Protein AF-A0A2G9UCR5-F1 (afdb_monomer)

Foldseek 3Di:
DDDDDDPPPPPDPPPPDDDPPPPVVVVVVVVVLVVLVCVLVVVVVCCPDPVNVVVLPDPDDDPPSPPVVVVSVVSVVVSVVVVVVVVVVVVVVVPPPPDVVVVVVVCVPPPDDWDKDWAQDQFKIWIWTCDPNDIDTDADPVRHRIFTQKWFDDPVDIDGGPRLVVCCVVRVPRMDGD

Nearest PDB structures (foldseek):
  7fgm-assembly1_A  TM=9.709E-01  e=4.303E-11  Homo sapiens
  5fpm-assembly1_A  TM=9.728E-01  e=6.252E-11  Homo sapiens
  7odd-assembly1_A  TM=9.828E-01  e=8.021E-11  Bos taurus
  7gy4-assembly1_A  TM=9.508E-01  e=6.654E-11  Homo sapiens
  3fe1-assembly2_B  TM=9.200E-01  e=2.173E-10  Homo sapiens

Sequence (178 aa):
MSGPKCPAIASSPMRVDHADHASDRRQFAGDRVLSMLAGCLIFPSGWDHARVREICDSKRYNLGLCQLRWPYLLALILVVDQMTLTMLGFALTFKRPPKLTDFRSITATMTKANAVGIDLGTTYSCVGVFMHGKVEIIANDQGNRTTPSYVAFTDTERLIGDAAKNQVAMNPHNTVFG

InterPro domains:
  IPR013126 Heat shock protein 70 family [PF00012] (115-177)
  IPR013126 Heat shock protein 70 family [PTHR19375] (115-177)
  IPR018181 Heat shock protein 70, conserved site [PS00297] (118-125)
  IPR019372 Lipoma HMGIC fusion partner-like protein [PF10242] (34-94)
  IPR043129 ATPase, nucleotide binding domain [SSF53067] (115-177)

Mean predicted aligned error: 18.97 Å

Secondary structure (DSSP, 8-state):
-PPPPPPP------------TTTHHHHHHHHHHHHHHHHHHHTGGGTT-HHHHHHTT-SS--TTSSTTHHHHHHHHHHHHHHHHHHHHHHHHHHSPPPPHHHHHHHTTTS--PPPEEEEE-SSEEEEEEEETTEEEEPP-TTS-SSEES-EEE-SS-EEETHHHHHHTTT-STTEE--

Radius of gyration: 31.12 Å; Cα contacts (8 Å, |Δi|>4): 130; chains: 1; bounding box: 76×44×72 Å

Structure (mmCIF, N/CA/C/O backbone):
data_AF-A0A2G9UCR5-F1
#
_entry.id   AF-A0A2G9UCR5-F1
#
loop_
_atom_site.group_PDB
_atom_site.id
_atom_site.type_symbol
_atom_site.label_atom_id
_atom_site.label_alt_id
_atom_site.label_comp_id
_atom_site.label_asym_id
_atom_site.label_entity_id
_atom_site.label_seq_id
_atom_site.pdbx_PDB_ins_code
_atom_site.Cartn_x
_atom_site.Cartn_y
_atom_site.Cartn_z
_atom_site.occupancy
_atom_site.B_iso_or_equiv
_atom_site.auth_seq_id
_atom_site.auth_comp_id
_atom_site.auth_asym_id
_atom_site.auth_atom_id
_atom_site.pdbx_PDB_model_num
ATOM 1 N N . MET A 1 1 ? -29.901 -10.988 11.313 1.00 35.69 1 MET A N 1
ATOM 2 C CA . MET A 1 1 ? -29.091 -11.006 10.078 1.00 35.69 1 MET A CA 1
ATOM 3 C C . MET A 1 1 ? -27.630 -11.017 10.490 1.00 35.69 1 MET A C 1
ATOM 5 O O . MET A 1 1 ? -27.155 -10.051 11.064 1.00 35.69 1 MET A O 1
ATOM 9 N N . SER A 1 2 ? -26.973 -12.165 10.351 1.00 37.84 2 SER A N 1
ATOM 10 C CA . SER A 1 2 ? -25.584 -12.394 10.756 1.00 37.84 2 SER A CA 1
ATOM 11 C C . SER A 1 2 ? -24.626 -11.663 9.813 1.00 37.84 2 SER A C 1
ATOM 13 O O . SER A 1 2 ? -24.607 -11.975 8.624 1.00 37.84 2 SER A O 1
ATOM 15 N N . GLY A 1 3 ? -23.858 -10.701 10.330 1.00 36.12 3 GLY A N 1
ATOM 16 C CA . GLY A 1 3 ? -22.821 -10.005 9.564 1.00 36.12 3 GLY A CA 1
ATOM 17 C C . GLY A 1 3 ? -21.730 -10.957 9.047 1.00 36.12 3 GLY A C 1
ATOM 18 O O . GLY A 1 3 ? -21.563 -12.055 9.595 1.00 36.12 3 GLY A O 1
ATOM 19 N N . PRO A 1 4 ? -20.996 -10.573 7.987 1.00 44.19 4 PRO A N 1
ATOM 20 C CA . PRO A 1 4 ? -19.923 -11.390 7.437 1.00 44.19 4 PRO A CA 1
ATOM 21 C C . PRO A 1 4 ? -18.838 -11.601 8.501 1.00 44.19 4 PRO A C 1
ATOM 23 O O . PRO A 1 4 ? -18.304 -10.653 9.073 1.00 44.19 4 PRO A O 1
ATOM 26 N N . LYS A 1 5 ? -18.539 -12.867 8.806 1.00 42.84 5 LYS A N 1
ATOM 27 C CA . LYS A 1 5 ? -17.438 -13.239 9.699 1.00 42.84 5 LYS A CA 1
ATOM 28 C C . LYS A 1 5 ? -16.124 -12.902 8.995 1.00 42.84 5 LYS A C 1
ATOM 30 O O . LYS A 1 5 ? -15.880 -13.439 7.917 1.00 42.84 5 LYS A O 1
ATOM 35 N N . CYS A 1 6 ? -15.271 -12.080 9.613 1.00 44.66 6 CYS A N 1
ATOM 36 C CA . CYS A 1 6 ? -13.864 -12.014 9.218 1.00 44.66 6 CYS A CA 1
ATOM 37 C C . CYS A 1 6 ? -13.307 -13.445 9.204 1.00 44.66 6 CYS A C 1
ATOM 39 O O . CYS A 1 6 ? -13.505 -14.161 10.197 1.00 44.66 6 CYS A O 1
ATOM 41 N N . PRO A 1 7 ? -12.637 -13.891 8.130 1.00 48.28 7 PRO A N 1
ATOM 42 C CA . PRO A 1 7 ? -11.940 -15.163 8.159 1.00 48.28 7 PRO A CA 1
ATOM 43 C C . PRO A 1 7 ? -10.923 -15.115 9.303 1.00 48.28 7 PRO A C 1
ATOM 45 O O . PRO A 1 7 ? -10.094 -14.211 9.391 1.00 48.28 7 PRO A O 1
ATOM 48 N N . ALA A 1 8 ? -11.047 -16.059 10.236 1.00 42.84 8 ALA A N 1
ATOM 49 C CA . ALA A 1 8 ? -10.100 -16.200 11.325 1.00 42.84 8 ALA A CA 1
ATOM 50 C C . ALA A 1 8 ? -8.725 -16.482 10.712 1.00 42.84 8 ALA A C 1
ATOM 52 O O . ALA A 1 8 ? -8.543 -17.497 10.040 1.00 42.84 8 ALA A O 1
ATOM 53 N N . ILE A 1 9 ? -7.768 -15.581 10.933 1.00 42.88 9 ILE A N 1
ATOM 54 C CA . ILE A 1 9 ? -6.360 -15.832 10.637 1.00 42.88 9 ILE A CA 1
ATOM 55 C C . ILE A 1 9 ? -5.964 -17.033 11.499 1.00 42.88 9 ILE A C 1
ATOM 57 O O . ILE A 1 9 ? -5.825 -16.918 12.717 1.00 42.88 9 ILE A O 1
ATOM 61 N N . ALA A 1 10 ? -5.873 -18.209 10.878 1.00 37.53 10 ALA A N 1
ATOM 62 C CA . ALA A 1 10 ? -5.459 -19.431 11.541 1.00 37.53 10 ALA A CA 1
ATOM 63 C C . ALA A 1 10 ? -4.027 -19.240 12.051 1.00 37.53 10 ALA A C 1
ATOM 65 O O . ALA A 1 10 ? -3.076 -19.149 11.276 1.00 37.53 10 ALA A O 1
ATOM 66 N N . SER A 1 11 ? -3.879 -19.165 13.370 1.00 41.47 11 SER A N 1
ATOM 67 C CA . SER A 1 11 ? -2.597 -19.147 14.060 1.00 41.47 11 SER A CA 1
ATOM 68 C C . SER A 1 11 ? -1.928 -20.517 13.928 1.00 41.47 11 SER A C 1
ATOM 70 O O . SER A 1 11 ? -2.010 -21.348 14.831 1.00 41.47 11 SER A O 1
ATOM 72 N N . SER A 1 12 ? -1.284 -20.777 12.791 1.00 35.28 12 SER A N 1
ATOM 73 C CA . SER A 1 12 ? -0.297 -21.853 12.714 1.00 35.28 12 SER A CA 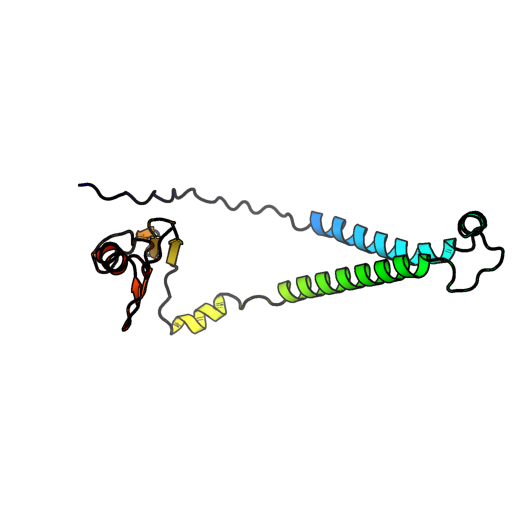1
ATOM 74 C C . SER A 1 12 ? 0.979 -21.376 13.412 1.00 35.28 12 SER A C 1
ATOM 76 O O . SER A 1 12 ? 1.457 -20.282 13.102 1.00 35.28 12 SER A O 1
ATOM 78 N N . PRO A 1 13 ? 1.548 -22.144 14.357 1.00 36.09 13 PRO A N 1
ATOM 79 C CA . PRO A 1 13 ? 2.830 -21.798 14.946 1.00 36.09 13 PRO A CA 1
ATOM 80 C C . PRO A 1 13 ? 3.903 -21.905 13.858 1.00 36.09 13 PRO A C 1
ATOM 82 O O . PRO A 1 13 ? 4.213 -22.993 13.376 1.00 36.09 13 PRO A O 1
ATOM 85 N N . MET A 1 14 ? 4.459 -20.764 13.452 1.00 34.69 14 MET A N 1
ATOM 86 C CA . MET A 1 14 ? 5.639 -20.713 12.597 1.00 34.69 14 MET A CA 1
ATOM 87 C C . MET A 1 14 ? 6.821 -21.259 13.407 1.00 34.69 14 MET A C 1
ATOM 89 O O . MET A 1 14 ? 7.409 -20.561 14.231 1.00 34.69 14 MET A O 1
ATOM 93 N N . ARG A 1 15 ? 7.120 -22.548 13.220 1.00 36.59 15 ARG A N 1
ATOM 94 C CA . ARG A 1 15 ? 8.338 -23.187 13.718 1.00 36.59 15 ARG A CA 1
ATOM 95 C C . ARG A 1 15 ? 9.504 -22.587 12.926 1.00 36.59 15 ARG A C 1
ATOM 97 O O . ARG A 1 15 ? 9.643 -22.840 11.735 1.00 36.59 15 ARG A O 1
ATOM 104 N N . VAL A 1 16 ? 10.272 -21.710 13.568 1.00 44.16 16 VAL A N 1
ATOM 105 C CA . VAL A 1 16 ? 11.489 -21.129 12.991 1.00 44.16 16 VAL A CA 1
ATOM 106 C C . VAL A 1 16 ? 12.607 -22.144 13.192 1.00 44.16 16 VAL A C 1
ATOM 108 O O . VAL A 1 16 ? 13.223 -22.193 14.255 1.00 44.16 16 VAL A O 1
ATOM 111 N N . ASP A 1 17 ? 12.838 -22.982 12.187 1.00 38.53 17 ASP A N 1
ATOM 112 C CA . ASP A 1 17 ? 14.008 -23.852 12.153 1.00 38.53 17 ASP A CA 1
ATOM 113 C C . ASP A 1 17 ? 15.245 -22.989 11.842 1.00 38.53 17 ASP A C 1
ATOM 115 O O . ASP A 1 17 ? 15.399 -22.434 10.751 1.00 38.53 17 ASP A O 1
ATOM 119 N N . HIS A 1 18 ? 16.125 -22.826 12.832 1.00 48.31 18 HIS A N 1
ATOM 120 C CA . HIS A 1 18 ? 17.460 -22.268 12.628 1.00 48.31 18 HIS A CA 1
ATOM 121 C C . HIS A 1 18 ? 18.318 -23.294 11.876 1.00 48.31 18 HIS A C 1
ATOM 123 O O . HIS A 1 18 ? 18.892 -24.193 12.483 1.00 48.31 18 HIS A O 1
ATOM 129 N N . ALA A 1 19 ? 18.401 -23.151 10.552 1.00 40.56 19 ALA A N 1
ATOM 130 C CA . ALA A 1 19 ? 19.345 -23.880 9.712 1.00 40.56 19 ALA A CA 1
ATOM 131 C C . ALA A 1 19 ? 20.360 -22.910 9.079 1.00 40.56 19 ALA A C 1
ATOM 133 O O . ALA A 1 19 ? 20.002 -21.967 8.366 1.00 40.56 19 ALA A O 1
ATOM 134 N N . ASP A 1 20 ? 21.639 -23.154 9.366 1.00 46.03 20 ASP A N 1
ATOM 135 C CA . ASP A 1 20 ? 22.824 -22.397 8.950 1.00 46.03 20 ASP A CA 1
ATOM 136 C C . ASP A 1 20 ? 23.055 -22.391 7.422 1.00 46.03 20 ASP A C 1
ATOM 138 O O . ASP A 1 20 ? 23.932 -23.063 6.883 1.00 46.03 20 ASP A O 1
ATOM 142 N N . HIS A 1 21 ? 22.311 -21.557 6.691 1.00 43.19 21 HIS A N 1
ATOM 143 C CA . HIS A 1 21 ? 22.448 -21.371 5.234 1.00 43.19 21 HIS A CA 1
ATOM 144 C C . HIS A 1 21 ? 23.506 -20.329 4.801 1.00 43.19 21 HIS A C 1
ATOM 146 O O . HIS A 1 21 ? 23.586 -19.955 3.626 1.00 43.19 21 HIS A O 1
ATOM 152 N N . ALA A 1 22 ? 24.317 -19.820 5.734 1.00 46.16 22 ALA A N 1
ATOM 153 C CA . ALA A 1 22 ? 25.260 -18.725 5.484 1.00 46.16 22 ALA A CA 1
ATOM 154 C C . ALA A 1 22 ? 26.652 -19.176 4.996 1.00 46.16 22 ALA A C 1
ATOM 156 O O . ALA A 1 22 ? 27.444 -18.341 4.547 1.00 46.16 22 ALA A O 1
ATOM 157 N N . SER A 1 23 ? 26.986 -20.467 5.098 1.00 43.25 23 SER A N 1
ATOM 158 C CA . SER A 1 23 ? 28.311 -20.964 4.691 1.00 43.25 23 SER A CA 1
ATOM 159 C C . SER A 1 23 ? 28.388 -21.242 3.186 1.00 43.25 23 SER A C 1
ATOM 161 O O . SER A 1 23 ? 29.311 -20.789 2.517 1.00 43.25 23 SER A O 1
ATOM 163 N N . ASP A 1 24 ? 27.350 -21.859 2.622 1.00 42.22 24 ASP A N 1
ATOM 164 C CA . ASP A 1 24 ? 27.328 -22.322 1.225 1.00 42.22 24 ASP A CA 1
ATOM 165 C C . ASP A 1 24 ? 27.269 -21.166 0.197 1.00 42.22 24 ASP A C 1
ATOM 167 O O . ASP A 1 24 ? 27.819 -21.210 -0.903 1.00 42.22 24 ASP A O 1
ATOM 171 N N . ARG A 1 25 ? 26.675 -20.033 0.597 1.00 48.16 25 ARG A N 1
ATOM 172 C CA . ARG A 1 25 ? 26.512 -18.845 -0.259 1.00 48.16 25 ARG A CA 1
ATOM 173 C C . ARG A 1 25 ? 27.792 -18.014 -0.430 1.00 48.16 25 ARG A C 1
ATOM 175 O O . ARG A 1 25 ? 27.859 -17.199 -1.349 1.00 48.16 25 ARG A O 1
ATOM 182 N N . ARG A 1 26 ? 28.792 -18.200 0.445 1.00 45.94 26 ARG A N 1
ATOM 183 C CA . ARG A 1 26 ? 30.093 -17.506 0.374 1.00 45.94 26 ARG A CA 1
ATOM 184 C C . ARG A 1 26 ? 31.002 -18.098 -0.703 1.00 45.94 26 ARG A C 1
ATOM 186 O O . ARG A 1 26 ? 31.668 -17.334 -1.395 1.00 45.94 26 ARG A O 1
ATOM 193 N N . GLN A 1 27 ? 30.960 -19.417 -0.896 1.00 44.34 27 GLN A N 1
ATOM 194 C CA . GLN A 1 27 ? 31.753 -20.116 -1.912 1.00 44.34 27 GLN A CA 1
ATOM 195 C C . GLN A 1 27 ? 31.314 -19.702 -3.333 1.00 44.34 27 GLN A C 1
ATOM 197 O O . GLN A 1 27 ? 32.111 -19.242 -4.142 1.00 44.34 27 GLN A O 1
ATOM 202 N N . PHE A 1 28 ? 30.002 -19.714 -3.593 1.00 46.09 28 PHE A N 1
ATOM 203 C CA . PHE A 1 28 ? 29.426 -19.465 -4.923 1.00 46.09 28 PHE A CA 1
ATOM 204 C C . PHE A 1 28 ? 29.509 -18.005 -5.417 1.00 46.09 28 PHE A C 1
ATOM 206 O O . PHE A 1 28 ? 29.289 -17.724 -6.599 1.00 46.09 28 PHE A O 1
ATOM 213 N N . ALA A 1 29 ? 29.735 -17.037 -4.524 1.00 50.94 29 ALA A N 1
ATOM 214 C CA . ALA A 1 29 ? 29.862 -15.622 -4.886 1.00 50.94 29 ALA A CA 1
ATOM 215 C C . ALA A 1 29 ? 31.300 -15.255 -5.294 1.00 50.94 29 ALA A C 1
ATOM 217 O O . ALA A 1 29 ? 31.479 -14.498 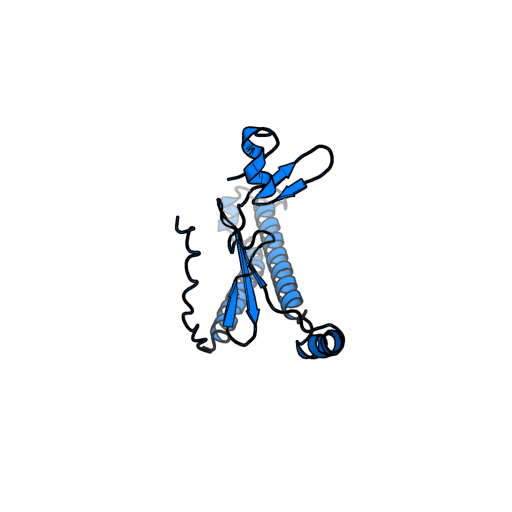-6.249 1.00 50.94 29 ALA A O 1
ATOM 218 N N . GLY A 1 30 ? 32.308 -15.826 -4.622 1.00 53.19 30 GLY A N 1
ATOM 219 C CA . GLY A 1 30 ? 33.723 -15.608 -4.942 1.00 53.19 30 GLY A CA 1
ATOM 220 C C . GLY A 1 30 ? 34.110 -16.156 -6.317 1.00 53.19 30 GLY A C 1
ATOM 221 O O . GLY A 1 30 ? 34.765 -15.461 -7.094 1.00 53.19 30 GLY A O 1
ATOM 222 N N . ASP A 1 31 ? 33.605 -17.342 -6.660 1.00 56.34 31 ASP A N 1
ATOM 223 C CA . ASP A 1 31 ? 33.934 -18.027 -7.917 1.00 56.34 31 ASP A CA 1
ATOM 224 C C . ASP A 1 31 ? 33.441 -17.263 -9.158 1.00 56.34 31 ASP A C 1
ATOM 226 O O . ASP A 1 31 ? 34.113 -17.218 -10.191 1.00 56.34 31 ASP A O 1
ATOM 230 N N . ARG A 1 32 ? 32.298 -16.569 -9.053 1.00 57.28 32 ARG A N 1
ATOM 231 C CA . ARG A 1 32 ? 31.742 -15.770 -10.158 1.00 57.28 32 ARG A CA 1
ATOM 232 C C . ARG A 1 32 ? 32.525 -14.482 -10.408 1.00 57.28 32 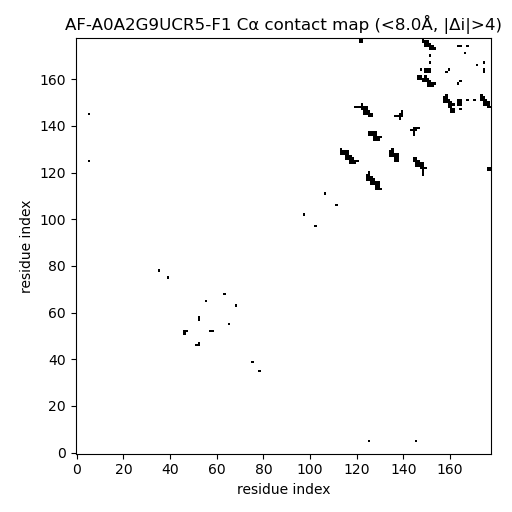ARG A C 1
ATOM 234 O O . ARG A 1 32 ? 32.810 -14.175 -11.564 1.00 57.28 32 ARG A O 1
ATOM 241 N N . VAL A 1 33 ? 32.930 -13.769 -9.355 1.00 60.66 33 VAL A N 1
ATOM 242 C CA . VAL A 1 33 ? 33.720 -12.528 -9.480 1.00 60.66 33 VAL A CA 1
ATOM 243 C C . VAL A 1 33 ? 35.121 -12.822 -10.017 1.00 60.66 33 VAL A C 1
ATOM 245 O O . VAL A 1 33 ? 35.592 -12.121 -10.913 1.00 60.66 33 VAL A O 1
ATOM 248 N N . LEU A 1 34 ? 35.759 -13.897 -9.542 1.00 62.44 34 LEU A N 1
ATOM 249 C CA . LEU A 1 34 ? 37.073 -14.318 -10.030 1.00 62.44 34 LEU A CA 1
ATOM 250 C C . LEU A 1 34 ? 37.024 -14.726 -11.513 1.00 62.44 34 LEU A C 1
ATOM 252 O O . LEU A 1 34 ? 37.909 -14.350 -12.279 1.00 62.44 34 LEU A O 1
ATOM 256 N N . SER A 1 35 ? 35.958 -15.416 -11.941 1.00 59.22 35 SER A N 1
ATOM 257 C CA . SER A 1 35 ? 35.769 -15.805 -13.346 1.00 59.22 35 SER A CA 1
ATOM 258 C C . SER A 1 35 ? 35.508 -14.617 -14.286 1.00 59.22 35 SER A C 1
ATOM 260 O O . SER A 1 35 ? 36.052 -14.590 -15.390 1.00 59.22 35 SER A O 1
ATOM 262 N N . MET A 1 36 ? 34.752 -13.595 -13.852 1.00 58.91 36 MET A N 1
ATOM 263 C CA . MET A 1 36 ? 34.535 -12.377 -14.649 1.00 58.91 36 MET A CA 1
ATOM 264 C C . MET A 1 36 ? 35.805 -11.528 -14.761 1.00 58.91 36 MET A C 1
ATOM 266 O O . MET A 1 36 ? 36.122 -11.058 -15.851 1.00 58.91 36 MET A O 1
ATOM 270 N N . LEU A 1 37 ? 36.567 -11.370 -13.672 1.00 62.56 37 LEU A N 1
ATOM 271 C CA . LEU A 1 37 ? 37.841 -10.642 -13.691 1.00 62.56 37 LEU A CA 1
ATOM 272 C C . LEU A 1 37 ? 38.896 -11.356 -14.550 1.00 62.56 37 LEU A C 1
ATOM 274 O O . LEU A 1 37 ? 39.600 -10.703 -15.320 1.00 62.56 37 LEU A O 1
ATOM 278 N N . ALA A 1 38 ? 38.964 -12.691 -14.486 1.00 63.78 38 ALA A N 1
ATOM 279 C CA . ALA A 1 38 ? 39.801 -13.487 -15.381 1.00 63.78 38 ALA A CA 1
ATOM 280 C C . ALA A 1 38 ? 39.367 -13.326 -16.848 1.00 63.78 38 ALA A C 1
ATOM 282 O O . ALA A 1 38 ? 40.216 -13.157 -17.720 1.00 63.78 38 ALA A O 1
ATOM 283 N N . GLY A 1 39 ? 38.058 -13.279 -17.118 1.00 61.97 39 GLY A N 1
ATOM 284 C CA . GLY A 1 39 ? 37.511 -12.970 -18.439 1.00 61.97 39 GLY A CA 1
ATOM 285 C C . GLY A 1 39 ? 37.997 -11.620 -18.969 1.00 61.97 39 GLY A C 1
ATOM 286 O O . GLY A 1 39 ? 38.516 -11.558 -20.076 1.00 61.97 39 GLY A O 1
ATOM 287 N N . CYS A 1 40 ? 37.931 -10.555 -18.167 1.00 60.09 40 CYS A N 1
ATOM 288 C CA . CYS A 1 40 ? 38.381 -9.217 -18.568 1.00 60.09 40 CYS A CA 1
ATOM 289 C C . CYS A 1 40 ? 39.904 -9.095 -18.766 1.00 60.09 40 CYS A C 1
ATOM 291 O O . CYS A 1 40 ? 40.335 -8.263 -19.562 1.00 60.09 40 CYS A O 1
ATOM 293 N N . LEU A 1 41 ? 40.715 -9.907 -18.074 1.00 59.78 41 LEU A N 1
ATOM 294 C CA . LEU A 1 41 ? 42.184 -9.884 -18.162 1.00 59.78 41 LEU A CA 1
ATOM 295 C C . LEU A 1 41 ? 42.759 -10.833 -19.230 1.00 59.78 41 LEU A C 1
ATOM 297 O O . LEU A 1 41 ? 43.836 -10.566 -19.756 1.00 59.78 41 LEU A O 1
ATOM 301 N N . ILE A 1 42 ? 42.053 -11.915 -19.576 1.00 60.41 42 ILE A N 1
ATOM 302 C CA . ILE A 1 42 ? 42.455 -12.867 -20.631 1.00 60.41 42 ILE A CA 1
ATOM 303 C C . ILE A 1 42 ? 41.958 -12.404 -22.012 1.00 60.41 42 ILE A C 1
ATOM 305 O O . ILE A 1 42 ? 42.579 -12.691 -23.033 1.00 60.41 42 ILE A O 1
ATOM 309 N N . PHE A 1 43 ? 40.857 -11.650 -22.073 1.00 55.97 43 PHE A N 1
ATOM 310 C CA . PHE A 1 43 ? 40.292 -11.185 -23.343 1.00 55.97 43 PHE A CA 1
ATOM 311 C C . PHE A 1 43 ? 41.215 -10.270 -24.178 1.00 55.97 43 PHE A C 1
ATOM 313 O O . PHE A 1 43 ? 41.190 -10.418 -25.396 1.00 55.97 43 PHE A O 1
ATOM 320 N N . PRO A 1 44 ? 42.058 -9.376 -23.616 1.00 58.28 44 PRO A N 1
ATOM 321 C CA . PRO A 1 44 ? 42.934 -8.514 -24.415 1.00 58.28 44 PRO A CA 1
ATOM 322 C C . PRO A 1 44 ? 44.125 -9.251 -25.044 1.00 58.28 44 PRO A C 1
ATOM 324 O O . PRO A 1 44 ? 44.595 -8.858 -26.108 1.00 58.28 44 PRO A O 1
ATOM 327 N N . SER A 1 45 ? 44.619 -10.326 -24.419 1.00 55.78 45 SER A N 1
ATOM 328 C CA . SER A 1 45 ? 45.827 -11.036 -24.869 1.00 55.78 45 SER A CA 1
ATOM 329 C C . SER A 1 45 ? 45.588 -11.976 -26.059 1.00 55.78 45 SER A C 1
ATOM 331 O O . SER A 1 45 ? 46.543 -12.395 -26.708 1.00 55.78 45 SER A O 1
ATOM 333 N N . GLY A 1 46 ? 44.328 -12.274 -26.397 1.00 55.25 46 GLY A N 1
ATOM 334 C CA . GLY A 1 46 ? 43.955 -13.106 -27.550 1.00 55.25 46 GLY A CA 1
ATOM 335 C C . GLY A 1 46 ? 43.775 -12.355 -28.878 1.00 55.25 46 GLY A C 1
ATOM 336 O O . GLY A 1 46 ? 43.618 -12.994 -29.919 1.00 55.25 46 GLY A O 1
ATOM 337 N N . TRP A 1 47 ? 43.792 -11.017 -28.869 1.00 54.41 47 TRP A N 1
ATOM 338 C CA . TRP A 1 47 ? 43.457 -10.192 -30.045 1.00 54.41 47 TRP A CA 1
ATOM 339 C C . TRP A 1 47 ? 44.525 -10.213 -31.145 1.00 54.41 47 TRP A C 1
ATOM 341 O O . TRP A 1 47 ? 44.223 -9.935 -32.305 1.00 54.41 47 TRP A O 1
ATOM 351 N N . ASP A 1 48 ? 45.753 -10.607 -30.811 1.00 54.25 48 ASP A N 1
ATOM 352 C CA . ASP A 1 48 ? 46.847 -10.739 -31.775 1.00 54.25 48 ASP A CA 1
ATOM 353 C C . ASP A 1 48 ? 46.890 -12.093 -32.497 1.00 54.25 48 ASP A C 1
ATOM 355 O O . ASP A 1 48 ? 47.727 -12.306 -33.381 1.00 54.25 48 ASP A O 1
ATOM 359 N N . HIS A 1 49 ? 45.978 -13.016 -32.172 1.00 59.88 49 HIS A N 1
ATOM 360 C CA . HIS A 1 49 ? 45.956 -14.335 -32.789 1.00 59.88 49 HIS A CA 1
ATOM 361 C C . HIS A 1 49 ? 45.495 -14.262 -34.254 1.00 59.88 49 HIS A C 1
ATOM 363 O O . HIS A 1 49 ? 44.466 -13.674 -34.588 1.00 59.88 49 HIS A O 1
ATOM 369 N N . ALA A 1 50 ? 46.220 -14.947 -35.145 1.00 57.78 50 ALA A N 1
ATOM 370 C CA . ALA A 1 50 ? 45.997 -14.904 -36.596 1.00 57.78 50 ALA A CA 1
ATOM 371 C C . ALA A 1 50 ? 44.561 -15.258 -37.048 1.00 57.78 50 ALA A C 1
ATOM 373 O O . ALA A 1 50 ? 44.093 -14.731 -38.049 1.00 57.78 50 ALA A O 1
ATOM 374 N N . ARG A 1 51 ? 43.838 -16.088 -36.281 1.00 58.34 51 ARG A N 1
ATOM 375 C CA . ARG A 1 51 ? 42.459 -16.517 -36.569 1.00 58.34 51 ARG A CA 1
ATOM 376 C C . ARG A 1 51 ? 41.422 -15.420 -36.276 1.00 58.34 51 ARG A C 1
ATOM 378 O O . ARG A 1 51 ? 40.378 -15.380 -36.909 1.00 58.34 51 ARG A O 1
ATOM 385 N N . VAL A 1 52 ? 41.719 -14.508 -35.345 1.00 56.97 52 VAL A N 1
ATOM 386 C CA . VAL A 1 52 ? 40.882 -13.327 -35.054 1.00 56.97 52 VAL A CA 1
ATOM 387 C C . VAL A 1 52 ? 41.110 -12.238 -36.113 1.00 56.97 52 VAL A C 1
ATOM 389 O O . VAL A 1 52 ? 40.172 -11.538 -36.486 1.00 56.97 52 VAL A O 1
ATOM 392 N N . ARG A 1 53 ? 42.331 -12.151 -36.671 1.00 53.97 53 ARG A N 1
ATOM 393 C CA . ARG A 1 53 ? 42.674 -11.239 -37.783 1.00 53.97 53 ARG A CA 1
ATOM 394 C C . ARG A 1 53 ? 41.913 -11.541 -39.078 1.00 53.97 53 ARG A C 1
ATOM 396 O O . ARG A 1 53 ? 41.643 -10.614 -39.832 1.00 53.97 53 ARG A O 1
ATOM 403 N N . GLU A 1 54 ? 41.565 -12.803 -39.318 1.00 55.97 54 GLU A N 1
ATOM 404 C CA . GLU A 1 54 ? 40.818 -13.246 -40.506 1.00 55.97 54 GLU A CA 1
ATOM 405 C C . GLU A 1 54 ? 39.330 -12.851 -40.445 1.00 55.97 54 GLU A C 1
ATOM 407 O O . GLU A 1 54 ? 38.742 -12.498 -41.459 1.00 55.97 54 GLU A O 1
ATOM 412 N N . ILE A 1 55 ? 38.736 -12.809 -39.245 1.00 58.50 55 ILE A N 1
ATOM 413 C CA . ILE A 1 55 ? 37.317 -12.460 -39.042 1.00 58.50 55 ILE A CA 1
ATOM 414 C C . ILE A 1 55 ? 37.061 -10.943 -39.187 1.00 58.50 55 ILE A C 1
ATOM 416 O O . ILE A 1 55 ? 35.979 -10.551 -39.614 1.00 58.50 55 ILE A O 1
ATOM 420 N N . CYS A 1 56 ? 38.036 -10.077 -38.867 1.00 55.88 56 CYS A N 1
ATOM 421 C CA . CYS A 1 56 ? 37.919 -8.611 -39.041 1.00 55.88 56 CYS A CA 1
ATOM 422 C C . CYS A 1 56 ? 38.319 -8.113 -40.463 1.00 55.88 56 CYS A C 1
ATOM 424 O O . CYS A 1 56 ? 38.489 -6.907 -40.627 1.00 55.88 56 CYS A O 1
ATOM 426 N N . ASP A 1 57 ? 38.508 -8.997 -41.456 1.00 48.69 57 ASP A N 1
ATOM 427 C CA . ASP A 1 57 ? 38.852 -8.728 -42.876 1.00 48.69 57 ASP A CA 1
ATOM 428 C C . ASP A 1 57 ? 39.711 -7.471 -43.156 1.00 48.69 57 ASP A C 1
ATOM 430 O O . ASP A 1 57 ? 39.389 -6.607 -43.973 1.00 48.69 57 ASP A O 1
ATOM 434 N N . SER A 1 58 ? 40.835 -7.322 -42.447 1.00 46.34 58 SER A N 1
ATOM 435 C CA . SER A 1 58 ? 41.775 -6.230 -42.711 1.00 46.34 58 SER A CA 1
ATOM 436 C C . SER A 1 58 ? 43.202 -6.614 -42.343 1.00 46.34 58 SER A C 1
ATOM 438 O O . SER A 1 58 ? 43.526 -6.907 -41.193 1.00 46.34 58 SER A O 1
ATOM 440 N N . LYS A 1 59 ? 44.106 -6.510 -43.324 1.00 53.34 59 LYS A N 1
ATOM 441 C CA . LYS A 1 59 ? 45.562 -6.682 -43.163 1.00 53.34 59 LYS A CA 1
ATOM 442 C C . LYS A 1 59 ? 46.228 -5.591 -42.298 1.00 53.34 59 LYS A C 1
ATOM 444 O O . LYS A 1 59 ? 47.448 -5.610 -42.147 1.00 53.34 59 LYS A O 1
ATOM 449 N N . ARG A 1 60 ? 45.478 -4.631 -41.736 1.00 51.03 60 ARG A N 1
ATOM 450 C CA . ARG A 1 60 ? 45.994 -3.593 -40.826 1.00 51.03 60 ARG A CA 1
ATOM 451 C C . ARG A 1 60 ? 45.070 -3.381 -39.631 1.00 51.03 60 ARG A C 1
ATOM 453 O O . ARG A 1 60 ? 43.908 -3.008 -39.782 1.00 51.03 60 ARG A O 1
ATOM 460 N N . TYR A 1 61 ? 45.638 -3.553 -38.442 1.00 48.09 61 TYR A N 1
ATOM 461 C CA . TYR A 1 61 ? 45.001 -3.231 -37.174 1.00 48.09 61 TYR A CA 1
ATOM 462 C C . TYR A 1 61 ? 45.087 -1.717 -36.931 1.00 48.09 61 TYR A C 1
ATOM 464 O O . TYR A 1 61 ? 46.083 -1.215 -36.419 1.00 48.09 61 TYR A O 1
ATOM 472 N N . ASN A 1 62 ? 44.056 -0.974 -37.332 1.00 49.84 62 ASN A N 1
ATOM 473 C CA . ASN A 1 62 ? 43.854 0.399 -36.871 1.00 49.84 62 ASN A CA 1
ATOM 474 C C . ASN A 1 62 ? 42.859 0.353 -35.707 1.00 49.84 62 ASN A C 1
ATOM 476 O O . ASN A 1 62 ? 41.725 -0.101 -35.890 1.00 49.84 62 ASN A O 1
ATOM 480 N N . LEU A 1 63 ? 43.273 0.812 -34.519 1.00 46.38 63 LEU A N 1
ATOM 481 C CA . LEU A 1 63 ? 42.385 0.955 -33.362 1.00 46.38 63 LEU A CA 1
ATOM 482 C C . LEU A 1 63 ? 41.182 1.839 -33.746 1.00 46.38 63 LEU A C 1
ATOM 484 O O . LEU A 1 63 ? 41.299 3.060 -33.783 1.00 46.38 63 LEU A O 1
ATOM 488 N N . GLY A 1 64 ? 40.027 1.227 -34.036 1.00 48.41 64 GLY A N 1
ATOM 489 C CA . GLY A 1 64 ? 38.782 1.944 -34.342 1.00 48.41 64 GLY A CA 1
ATOM 490 C C . GLY A 1 64 ? 37.906 1.379 -35.466 1.00 48.41 64 GLY A C 1
ATOM 491 O O . GLY A 1 64 ? 36.752 1.782 -35.542 1.00 48.41 64 GLY A O 1
ATOM 492 N N . LEU A 1 65 ? 38.393 0.455 -36.307 1.00 49.34 65 LEU A N 1
ATOM 493 C CA . LEU A 1 65 ? 37.603 -0.080 -37.437 1.00 49.34 65 LEU A CA 1
ATOM 494 C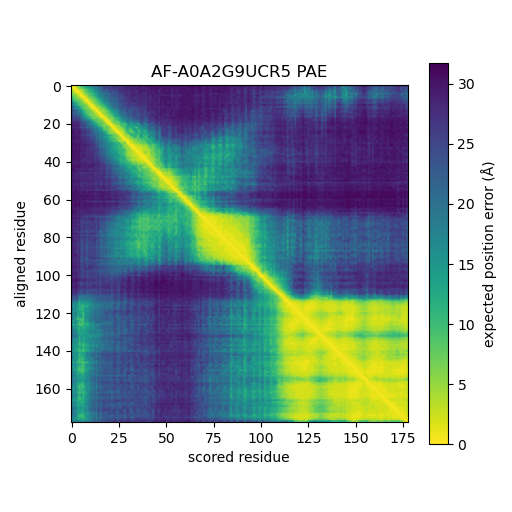 C . LEU A 1 65 ? 36.850 -1.391 -37.138 1.00 49.34 65 LEU A C 1
ATOM 496 O O . LEU A 1 65 ? 35.806 -1.626 -37.738 1.00 49.34 65 LEU A O 1
ATOM 500 N N . CYS A 1 66 ? 37.314 -2.225 -36.195 1.00 55.94 66 CYS A N 1
ATOM 501 C CA . CYS A 1 66 ? 36.564 -3.416 -35.772 1.00 55.94 66 CYS A CA 1
ATOM 502 C C . CYS A 1 66 ? 35.624 -3.037 -34.605 1.00 55.94 66 CYS A C 1
ATOM 504 O O . CYS A 1 66 ? 36.074 -2.563 -33.560 1.00 55.94 66 CYS A O 1
ATOM 506 N N . GLN A 1 67 ? 34.310 -3.224 -34.784 1.00 56.41 67 GLN A N 1
ATOM 507 C CA . GLN A 1 67 ? 33.220 -2.809 -33.871 1.00 56.41 67 GLN A CA 1
ATOM 508 C C . GLN A 1 67 ? 33.265 -3.446 -32.458 1.00 56.41 67 GLN A C 1
ATOM 510 O O . GLN A 1 67 ? 32.402 -3.190 -31.625 1.00 56.41 67 GLN A O 1
ATOM 515 N N . LEU A 1 68 ? 34.290 -4.246 -32.151 1.00 60.81 68 LEU A N 1
ATOM 516 C CA . LEU A 1 68 ? 34.513 -4.948 -30.879 1.00 60.81 68 LEU A CA 1
ATOM 517 C C . LEU A 1 68 ? 34.822 -4.019 -29.691 1.00 60.81 68 LEU A C 1
ATOM 519 O O . LEU A 1 68 ? 34.754 -4.443 -28.537 1.00 60.81 68 LEU A O 1
ATOM 523 N N . ARG A 1 69 ? 35.113 -2.738 -29.949 1.00 65.69 69 ARG A N 1
ATOM 524 C CA . ARG A 1 69 ? 35.346 -1.733 -28.902 1.00 65.69 69 ARG A CA 1
ATOM 525 C C . ARG A 1 69 ? 34.094 -1.470 -28.059 1.00 65.69 69 ARG A C 1
ATOM 527 O O . ARG A 1 69 ? 34.211 -1.305 -26.849 1.00 65.69 69 ARG A O 1
ATOM 534 N N . TRP A 1 70 ? 32.910 -1.461 -28.671 1.00 69.19 70 TRP A N 1
ATOM 535 C CA . TRP A 1 70 ? 31.657 -1.192 -27.959 1.00 69.19 70 TRP A CA 1
ATOM 536 C C . TRP A 1 70 ? 31.236 -2.341 -27.032 1.00 69.19 70 TRP A C 1
ATOM 538 O O . TRP A 1 70 ? 30.989 -2.061 -25.861 1.00 69.19 70 TRP A O 1
ATOM 548 N N . PRO A 1 71 ? 31.242 -3.620 -27.463 1.00 73.94 71 PRO A N 1
ATOM 549 C CA . PRO A 1 71 ? 31.015 -4.753 -26.566 1.00 73.94 71 PRO A CA 1
ATOM 550 C C . PRO A 1 71 ? 31.986 -4.803 -25.381 1.00 73.94 71 PRO A C 1
ATOM 552 O O . PRO A 1 71 ? 31.567 -5.091 -24.265 1.00 73.94 71 PRO A O 1
ATOM 555 N N . TYR A 1 72 ? 33.265 -4.476 -25.595 1.00 70.94 72 TYR A N 1
ATOM 556 C CA . TYR A 1 72 ? 34.259 -4.432 -24.519 1.00 70.94 72 TYR A CA 1
ATOM 557 C C . TYR A 1 72 ? 33.978 -3.313 -23.504 1.00 70.94 72 TYR A C 1
ATOM 559 O O . TYR A 1 72 ? 34.032 -3.539 -22.297 1.00 70.94 72 TYR A O 1
ATOM 567 N N . LEU A 1 73 ? 33.623 -2.113 -23.977 1.00 76.06 73 LEU A N 1
ATOM 568 C CA . LEU A 1 73 ? 33.232 -1.005 -23.101 1.00 76.06 73 LEU A CA 1
ATOM 569 C C . LEU A 1 73 ? 31.944 -1.313 -22.325 1.00 76.06 73 LEU A C 1
ATOM 571 O O . LEU A 1 73 ? 31.876 -1.031 -21.132 1.00 76.06 73 LEU A O 1
ATOM 575 N N . LEU A 1 74 ? 30.951 -1.937 -22.966 1.00 77.50 74 LEU A N 1
ATOM 576 C CA . LEU A 1 74 ? 29.730 -2.386 -22.293 1.00 77.50 74 LEU A CA 1
ATOM 577 C C . LEU A 1 74 ? 30.030 -3.453 -21.232 1.00 77.50 74 LEU A C 1
ATOM 579 O O . LEU A 1 74 ? 29.495 -3.375 -20.130 1.00 77.50 74 LEU A O 1
ATOM 583 N N . ALA A 1 75 ? 30.928 -4.400 -21.517 1.00 79.12 75 ALA A N 1
ATOM 584 C CA . ALA A 1 75 ? 31.364 -5.393 -20.537 1.00 79.12 75 ALA A CA 1
ATOM 585 C C . ALA A 1 75 ? 32.040 -4.740 -19.317 1.00 79.12 75 ALA A C 1
ATOM 587 O O . ALA A 1 75 ? 31.750 -5.120 -18.185 1.00 79.12 75 ALA A O 1
ATOM 588 N N . LEU A 1 76 ? 32.880 -3.718 -19.525 1.00 79.75 76 LEU A N 1
ATOM 589 C CA . LEU A 1 76 ? 33.501 -2.956 -18.436 1.00 79.75 76 LEU A CA 1
ATOM 590 C C . LEU A 1 76 ? 32.450 -2.239 -17.570 1.00 79.75 76 LEU A C 1
ATOM 592 O O . LEU A 1 76 ? 32.526 -2.290 -16.345 1.00 79.75 76 LEU A O 1
ATOM 596 N N . ILE A 1 77 ? 31.457 -1.602 -18.200 1.00 85.50 77 ILE A N 1
ATOM 597 C CA . ILE A 1 77 ? 30.369 -0.905 -17.498 1.00 85.50 77 ILE A CA 1
ATOM 598 C C . ILE A 1 77 ? 29.574 -1.884 -16.627 1.00 85.50 77 ILE A C 1
ATOM 600 O O . ILE A 1 77 ? 29.329 -1.589 -15.461 1.00 85.50 77 ILE A O 1
ATOM 604 N N . LEU A 1 78 ? 29.231 -3.063 -17.154 1.00 82.94 78 LEU A N 1
ATOM 605 C CA . LEU A 1 78 ? 28.486 -4.086 -16.412 1.00 82.94 78 LEU A CA 1
ATOM 606 C C . LEU A 1 78 ? 29.274 -4.643 -15.217 1.00 82.94 78 LEU A C 1
ATOM 608 O O . LEU A 1 78 ? 28.693 -4.918 -14.170 1.00 82.94 78 LEU A O 1
ATOM 612 N N . VAL A 1 79 ? 30.598 -4.781 -15.337 1.00 86.50 79 VAL A N 1
ATOM 613 C CA . VAL A 1 79 ? 31.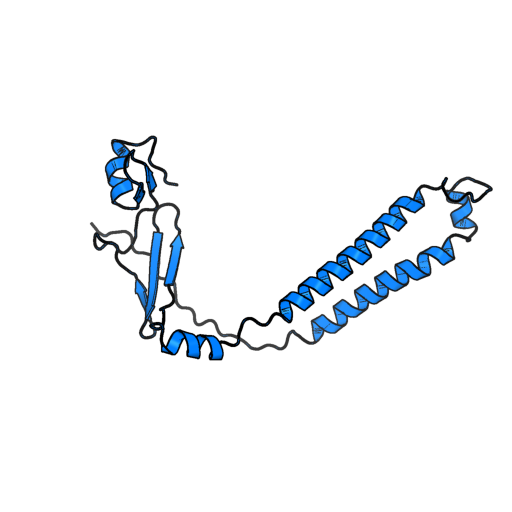454 -5.188 -14.209 1.00 86.50 79 VAL A CA 1
ATOM 614 C C . VAL A 1 79 ? 31.465 -4.118 -13.116 1.00 86.50 79 VAL A C 1
ATOM 616 O O . VAL A 1 79 ? 31.323 -4.447 -11.938 1.00 86.50 79 VAL A O 1
ATOM 619 N N . VAL A 1 80 ? 31.601 -2.843 -13.492 1.00 86.00 80 VAL A N 1
ATOM 620 C CA . VAL A 1 80 ? 31.586 -1.729 -12.532 1.00 86.00 80 VAL A CA 1
ATOM 621 C C . VAL A 1 80 ? 30.228 -1.622 -11.839 1.00 86.00 80 VAL A C 1
ATOM 623 O O . VAL A 1 80 ? 30.192 -1.485 -10.619 1.00 86.00 80 VAL A O 1
ATOM 626 N N . ASP A 1 81 ? 29.126 -1.748 -12.578 1.00 89.31 81 ASP A N 1
ATOM 627 C CA . ASP A 1 81 ? 27.765 -1.743 -12.029 1.00 89.31 81 ASP A CA 1
ATOM 628 C C . ASP A 1 81 ? 27.545 -2.883 -11.019 1.00 89.31 81 ASP A C 1
ATOM 630 O O . ASP A 1 81 ? 27.069 -2.678 -9.902 1.00 89.31 81 ASP A O 1
ATOM 634 N N . GLN A 1 82 ? 28.015 -4.092 -11.334 1.00 91.94 82 GLN A N 1
ATOM 635 C CA . GLN A 1 82 ? 27.931 -5.213 -10.400 1.00 91.94 82 GLN A CA 1
ATOM 636 C C . GLN A 1 82 ? 28.747 -4.962 -9.115 1.00 91.94 82 GLN A C 1
ATOM 638 O O . GLN A 1 82 ? 28.327 -5.336 -8.013 1.00 91.94 82 GLN A O 1
ATOM 643 N N . MET A 1 83 ? 29.908 -4.307 -9.217 1.00 88.94 83 MET A N 1
ATOM 644 C CA . MET A 1 83 ? 30.716 -3.924 -8.052 1.00 88.94 83 MET A CA 1
ATOM 645 C C . MET A 1 83 ? 30.053 -2.826 -7.206 1.00 88.94 83 MET A C 1
ATOM 647 O O . MET A 1 83 ? 30.093 -2.896 -5.976 1.00 88.94 83 MET A O 1
ATOM 651 N N . THR A 1 84 ? 29.417 -1.827 -7.823 1.00 91.62 84 THR A N 1
ATOM 652 C CA . THR A 1 84 ? 28.721 -0.759 -7.085 1.00 91.62 84 THR A CA 1
ATOM 653 C C . THR A 1 84 ? 27.482 -1.294 -6.371 1.00 91.62 84 THR A C 1
ATOM 655 O O . THR A 1 84 ? 27.289 -0.997 -5.190 1.00 91.62 84 THR A O 1
ATOM 658 N N . LEU A 1 85 ? 26.684 -2.141 -7.027 1.00 89.44 85 LEU A N 1
ATOM 659 C CA . LEU A 1 85 ? 25.488 -2.751 -6.438 1.00 89.44 85 LEU A CA 1
ATOM 660 C C . LEU A 1 85 ? 25.825 -3.666 -5.258 1.00 89.44 85 LEU A C 1
ATOM 662 O O . LEU A 1 85 ? 25.145 -3.640 -4.230 1.00 89.44 85 LEU A O 1
ATOM 666 N N . THR A 1 86 ? 26.903 -4.443 -5.362 1.00 90.81 86 THR A N 1
ATOM 667 C CA . THR A 1 86 ? 27.361 -5.301 -4.258 1.00 90.81 86 THR A CA 1
ATOM 668 C C . THR A 1 86 ? 27.906 -4.493 -3.082 1.00 90.81 86 THR A C 1
ATOM 670 O O . THR A 1 86 ? 27.557 -4.788 -1.937 1.00 90.81 86 THR A O 1
ATOM 673 N N . MET A 1 87 ? 28.685 -3.436 -3.333 1.00 90.88 87 MET A N 1
ATOM 674 C CA . MET A 1 87 ? 29.134 -2.501 -2.293 1.00 90.88 87 MET A CA 1
ATOM 675 C C . MET A 1 87 ? 27.962 -1.805 -1.598 1.00 90.88 87 MET A C 1
ATOM 677 O O . MET A 1 87 ? 27.957 -1.698 -0.372 1.00 90.88 87 MET A O 1
ATOM 681 N N . LEU A 1 88 ? 26.947 -1.373 -2.352 1.00 87.81 88 LEU A N 1
ATOM 682 C CA . LEU A 1 88 ? 25.745 -0.760 -1.794 1.00 87.81 88 LEU A CA 1
ATOM 683 C C . LEU A 1 88 ? 24.956 -1.760 -0.942 1.00 87.81 88 LEU A C 1
ATOM 685 O O . LEU A 1 88 ? 24.594 -1.441 0.189 1.00 87.81 88 LEU A O 1
ATOM 689 N N . GLY A 1 89 ? 24.743 -2.980 -1.440 1.00 88.00 89 GLY A N 1
ATOM 690 C CA . GLY A 1 89 ? 24.094 -4.052 -0.683 1.00 88.00 89 GLY A CA 1
ATOM 691 C C . GLY A 1 89 ? 24.827 -4.357 0.625 1.00 88.00 89 GLY A C 1
ATOM 692 O O . GLY A 1 89 ? 24.204 -4.430 1.684 1.00 88.00 89 GLY A O 1
ATOM 693 N N . PHE A 1 90 ? 26.160 -4.432 0.574 1.00 87.56 90 PHE A N 1
ATOM 694 C CA . PHE A 1 90 ? 27.000 -4.596 1.757 1.00 87.56 90 PHE A CA 1
ATOM 695 C C . PHE A 1 90 ? 26.834 -3.409 2.718 1.00 87.56 90 PHE A C 1
ATOM 697 O O . PHE A 1 90 ? 26.478 -3.602 3.879 1.00 87.56 90 PHE A O 1
ATOM 704 N N . ALA A 1 91 ? 26.984 -2.170 2.247 1.00 85.25 91 ALA A N 1
ATOM 705 C CA . ALA A 1 91 ? 26.816 -0.969 3.066 1.00 85.25 91 ALA A CA 1
ATOM 706 C C . ALA A 1 91 ? 25.438 -0.905 3.752 1.00 85.25 91 ALA A C 1
ATOM 708 O O . ALA A 1 91 ? 25.351 -0.540 4.926 1.00 85.25 91 ALA A O 1
ATOM 709 N N . LEU A 1 92 ? 24.371 -1.319 3.063 1.00 83.31 92 LEU A N 1
ATOM 710 C CA . LEU A 1 92 ? 23.027 -1.422 3.633 1.00 83.31 92 LEU A CA 1
ATOM 711 C C . LEU A 1 92 ? 22.936 -2.503 4.719 1.00 83.31 92 LEU A C 1
ATOM 713 O O . LEU A 1 92 ? 22.287 -2.273 5.734 1.00 83.31 92 LEU A O 1
ATOM 717 N N . THR A 1 93 ? 23.639 -3.631 4.583 1.00 79.19 93 THR A N 1
ATOM 718 C CA . THR A 1 93 ? 23.733 -4.626 5.669 1.00 79.19 93 THR A CA 1
ATOM 719 C C . THR A 1 93 ? 24.546 -4.155 6.885 1.00 79.19 93 THR A C 1
ATOM 721 O O . THR A 1 93 ? 24.243 -4.568 8.006 1.00 79.19 93 THR A O 1
ATOM 724 N N . PHE A 1 94 ? 25.543 -3.272 6.717 1.00 76.50 94 PHE A N 1
ATOM 725 C CA . PHE A 1 94 ? 26.299 -2.690 7.846 1.00 76.50 94 PHE A CA 1
ATOM 726 C C . PHE A 1 94 ? 25.629 -1.483 8.487 1.00 76.50 94 PHE A C 1
ATOM 728 O O . PHE A 1 94 ? 25.907 -1.200 9.656 1.00 76.50 94 PHE A O 1
ATOM 735 N N . LYS A 1 95 ? 24.701 -0.820 7.787 1.00 77.62 95 LYS A N 1
ATOM 736 C CA . LYS A 1 95 ? 23.690 0.030 8.420 1.00 77.62 95 LYS A CA 1
ATOM 737 C C . LYS A 1 95 ? 22.743 -0.856 9.228 1.00 77.62 95 LYS A C 1
ATOM 739 O O . LYS A 1 95 ? 21.592 -1.078 8.869 1.00 77.62 95 LYS A O 1
ATOM 744 N N . ARG A 1 96 ? 23.256 -1.383 10.343 1.00 61.41 96 ARG A N 1
ATOM 745 C CA . ARG A 1 96 ? 22.455 -2.068 11.349 1.00 61.41 96 ARG A CA 1
ATOM 746 C C . ARG A 1 96 ? 21.333 -1.105 11.737 1.00 61.41 96 ARG A C 1
ATOM 748 O O . ARG A 1 96 ? 21.655 0.009 12.163 1.00 61.41 96 ARG A O 1
ATOM 755 N N . PRO A 1 97 ? 20.050 -1.489 11.618 1.00 64.81 97 PRO A N 1
ATOM 756 C CA . PRO A 1 97 ? 19.016 -0.742 12.309 1.00 64.81 97 PRO A CA 1
ATOM 757 C C . PRO A 1 97 ? 19.414 -0.668 13.792 1.00 64.81 97 PRO A C 1
ATOM 759 O O . PRO A 1 97 ? 20.050 -1.607 14.298 1.00 64.81 97 PRO A O 1
ATOM 762 N N . PRO A 1 98 ? 19.125 0.447 14.481 1.00 60.94 98 PRO A N 1
ATOM 763 C CA . PRO A 1 98 ? 19.467 0.602 15.888 1.00 60.94 98 PRO A CA 1
ATOM 764 C C . PRO A 1 98 ? 19.029 -0.646 16.658 1.00 60.94 98 PRO A C 1
ATOM 766 O O . PRO A 1 98 ? 17.935 -1.175 16.443 1.00 60.94 98 PRO A O 1
ATOM 769 N N . LYS A 1 99 ? 19.919 -1.171 17.511 1.00 51.69 99 LYS A N 1
ATOM 770 C CA . LYS A 1 99 ? 19.607 -2.354 18.320 1.00 51.69 99 LYS A CA 1
ATOM 771 C C . LYS A 1 99 ? 18.322 -2.066 19.098 1.00 51.69 99 LYS A C 1
ATOM 773 O O . LYS A 1 99 ? 18.202 -1.002 19.697 1.00 51.69 99 LYS A O 1
ATOM 778 N N . LEU A 1 100 ? 17.396 -3.026 19.130 1.00 57.06 100 LEU A N 1
ATOM 779 C CA . LEU A 1 100 ? 16.091 -2.913 19.804 1.00 57.06 100 LEU A CA 1
ATOM 780 C C . LEU A 1 100 ? 16.176 -2.399 21.259 1.00 57.06 100 LEU A C 1
ATOM 782 O O . LEU A 1 100 ? 15.215 -1.847 21.786 1.00 57.06 100 LEU A O 1
ATOM 786 N N . THR A 1 101 ? 17.327 -2.570 21.912 1.00 55.84 101 THR A N 1
ATOM 787 C CA . THR A 1 101 ? 17.628 -2.043 23.249 1.00 55.84 101 THR A CA 1
ATOM 788 C C . THR A 1 101 ? 17.614 -0.515 23.333 1.00 55.84 101 THR A C 1
ATOM 790 O O . THR A 1 101 ? 17.219 0.004 24.369 1.00 55.84 101 THR A O 1
ATOM 793 N N . ASP A 1 102 ? 17.967 0.197 22.260 1.00 54.91 102 ASP A N 1
ATOM 794 C CA . ASP A 1 102 ? 17.928 1.669 22.201 1.00 54.91 102 ASP A CA 1
ATOM 795 C C . ASP A 1 102 ? 16.525 2.196 21.856 1.00 54.91 102 ASP A C 1
ATOM 797 O O . ASP A 1 102 ? 16.125 3.286 22.249 1.00 54.91 102 ASP A O 1
ATOM 801 N N . PHE A 1 103 ? 15.698 1.373 21.204 1.00 57.41 103 PHE A N 1
ATOM 802 C CA . PHE A 1 103 ? 14.274 1.676 21.079 1.00 57.41 103 PHE A CA 1
ATOM 803 C C . PHE A 1 103 ? 13.558 1.524 22.425 1.00 57.41 103 PHE A C 1
ATOM 805 O O . PHE A 1 103 ? 12.610 2.254 22.683 1.00 57.41 103 PHE A O 1
ATOM 812 N N . ARG A 1 104 ? 14.018 0.626 23.315 1.00 56.25 104 ARG A N 1
ATOM 813 C CA . ARG A 1 104 ? 13.471 0.454 24.676 1.00 56.25 104 ARG A CA 1
ATOM 814 C C . ARG A 1 104 ? 13.760 1.643 25.595 1.00 56.25 104 ARG A C 1
ATOM 816 O O . ARG A 1 104 ? 12.947 1.907 26.470 1.00 56.25 104 ARG A O 1
ATOM 823 N N . SER A 1 105 ? 14.875 2.352 25.418 1.00 52.75 105 SER A N 1
ATOM 824 C CA . SER A 1 105 ? 15.182 3.557 26.207 1.00 52.75 105 SER A CA 1
ATOM 825 C C . SER A 1 105 ? 14.339 4.758 25.753 1.00 52.75 105 SER A C 1
ATOM 827 O O . SER A 1 105 ? 13.852 5.504 26.596 1.00 52.75 105 SER A O 1
ATOM 829 N N . ILE A 1 106 ? 14.050 4.876 24.450 1.00 58.16 106 ILE A N 1
ATOM 830 C CA . ILE A 1 106 ? 13.138 5.892 23.886 1.00 58.16 106 ILE A CA 1
ATOM 831 C C . ILE A 1 106 ? 11.652 5.532 24.135 1.00 58.16 106 ILE A C 1
ATOM 833 O O . ILE A 1 106 ? 10.827 6.405 24.387 1.00 58.16 106 ILE A O 1
ATOM 837 N N . THR A 1 107 ? 11.298 4.241 24.162 1.00 54.12 107 THR A N 1
ATOM 838 C CA . THR A 1 107 ? 9.956 3.742 24.554 1.00 54.12 107 THR A CA 1
ATOM 839 C C . THR A 1 107 ? 9.791 3.484 26.053 1.00 54.12 107 THR A C 1
ATOM 841 O O . THR A 1 107 ? 8.753 2.991 26.481 1.00 54.12 107 THR A O 1
ATOM 844 N N . ALA A 1 108 ? 10.774 3.821 26.890 1.00 55.69 108 ALA A N 1
ATOM 845 C CA . ALA A 1 108 ? 10.556 3.836 28.337 1.00 55.69 108 ALA A CA 1
ATOM 846 C C . ALA A 1 108 ? 9.720 5.059 28.753 1.00 55.69 108 ALA A C 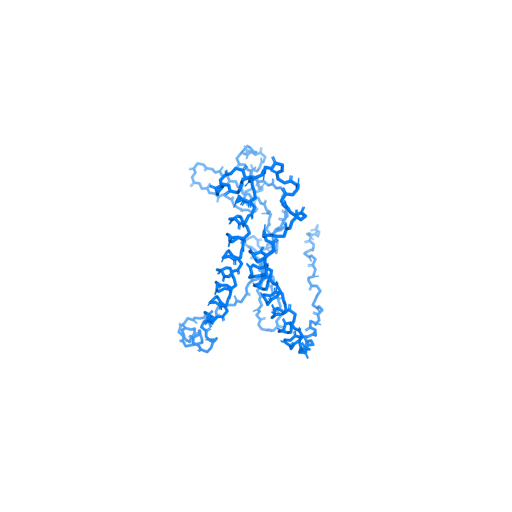1
ATOM 848 O O . ALA A 1 108 ? 9.021 5.007 29.761 1.00 55.69 108 ALA A O 1
ATOM 849 N N . THR A 1 109 ? 9.762 6.136 27.959 1.00 57.69 109 THR A N 1
ATOM 850 C CA . THR A 1 109 ? 8.964 7.355 28.156 1.00 57.69 109 THR A CA 1
ATOM 851 C C . THR A 1 109 ? 7.838 7.521 27.130 1.00 57.69 109 THR A C 1
ATOM 853 O O . THR A 1 109 ? 6.861 8.202 27.430 1.00 57.69 109 THR A O 1
ATOM 856 N N . MET A 1 110 ? 7.898 6.864 25.963 1.00 58.91 110 MET A N 1
ATOM 857 C CA . MET A 1 110 ? 6.719 6.671 25.106 1.00 58.91 110 MET A CA 1
ATOM 858 C C . MET A 1 110 ? 5.960 5.410 25.513 1.00 58.91 110 MET A C 1
ATOM 860 O O . MET A 1 110 ? 6.536 4.329 25.534 1.00 58.91 110 MET A O 1
ATOM 864 N N . THR A 1 111 ? 4.656 5.520 25.777 1.00 61.44 111 THR A N 1
ATOM 865 C CA . THR A 1 111 ? 3.765 4.363 25.954 1.00 61.44 111 THR A CA 1
ATOM 866 C C . THR A 1 111 ? 4.063 3.301 24.899 1.00 61.44 111 THR A C 1
ATOM 868 O O . THR A 1 111 ? 4.015 3.598 23.705 1.00 61.44 111 THR A O 1
ATOM 871 N N . LYS A 1 112 ? 4.388 2.078 25.337 1.00 64.62 112 LYS A N 1
ATOM 872 C CA . LYS A 1 112 ? 4.651 0.926 24.468 1.00 64.62 112 LYS A CA 1
ATOM 873 C C . LYS A 1 112 ? 3.539 0.818 23.419 1.00 64.62 112 LYS A C 1
ATOM 875 O O . LYS A 1 112 ? 2.425 0.414 23.743 1.00 64.62 112 LYS A O 1
ATOM 880 N N . ALA A 1 113 ? 3.833 1.217 22.184 1.00 71.75 113 ALA A N 1
ATOM 881 C CA . ALA A 1 113 ? 2.875 1.138 21.093 1.00 71.75 113 ALA A CA 1
ATOM 882 C C . ALA A 1 113 ? 2.617 -0.340 20.777 1.00 71.75 113 ALA A C 1
ATOM 884 O O . ALA A 1 113 ? 3.558 -1.113 20.571 1.00 71.75 113 ALA A O 1
ATOM 885 N N . ASN A 1 114 ? 1.349 -0.748 20.786 1.00 84.56 114 ASN A N 1
ATOM 886 C CA . ASN A 1 114 ? 0.975 -2.109 20.422 1.00 84.56 114 ASN A CA 1
ATOM 887 C C . ASN A 1 114 ? 1.068 -2.273 18.903 1.00 84.56 114 ASN A C 1
ATOM 889 O O . ASN A 1 114 ? 0.714 -1.366 18.152 1.00 84.56 114 ASN A O 1
ATOM 893 N N . ALA A 1 115 ? 1.541 -3.433 18.449 1.00 86.62 115 ALA A N 1
ATOM 894 C CA . ALA A 1 115 ? 1.569 -3.743 17.027 1.00 86.62 115 ALA A CA 1
ATOM 895 C C . ALA A 1 115 ? 0.138 -3.915 16.494 1.00 86.62 115 ALA A C 1
ATOM 897 O O . ALA A 1 115 ? -0.687 -4.587 17.124 1.00 86.62 115 ALA A O 1
ATOM 898 N N . VAL A 1 116 ? -0.128 -3.329 15.327 1.00 93.06 116 VAL A N 1
ATOM 899 C CA . VAL A 1 116 ? -1.421 -3.370 14.636 1.00 93.06 116 VAL A CA 1
ATOM 900 C C . VAL A 1 116 ? -1.248 -4.081 13.294 1.00 93.06 116 VAL A C 1
ATOM 902 O O . VAL A 1 116 ? -0.315 -3.785 12.551 1.00 93.06 116 VAL A O 1
ATOM 905 N N . GLY A 1 117 ? -2.138 -5.022 12.992 1.00 94.12 117 GLY A N 1
ATOM 906 C CA . GLY A 1 117 ? -2.292 -5.643 11.681 1.00 94.12 117 GLY A CA 1
ATOM 907 C C . GLY A 1 117 ? -3.492 -5.042 10.956 1.00 94.12 117 GLY A C 1
ATOM 908 O O . GLY A 1 117 ? -4.560 -4.894 11.549 1.00 94.12 117 GLY A O 1
ATOM 909 N N . ILE A 1 118 ? -3.312 -4.694 9.685 1.00 95.81 118 ILE A N 1
ATOM 910 C CA . ILE A 1 118 ? -4.355 -4.108 8.841 1.00 95.81 118 ILE A CA 1
ATOM 911 C C . ILE A 1 118 ? -4.553 -5.032 7.644 1.00 95.81 118 ILE A C 1
ATOM 913 O O . ILE A 1 118 ? -3.599 -5.320 6.924 1.00 95.81 118 ILE A O 1
ATOM 917 N N . ASP A 1 119 ? -5.787 -5.485 7.452 1.00 94.62 119 ASP A N 1
ATOM 918 C CA . ASP A 1 119 ? -6.218 -6.217 6.266 1.00 94.62 119 ASP A CA 1
ATOM 919 C C . ASP A 1 119 ? -6.987 -5.259 5.352 1.00 94.62 119 ASP A C 1
ATOM 921 O O . ASP A 1 119 ? -8.008 -4.696 5.758 1.00 94.62 119 ASP A O 1
ATOM 925 N N . LEU A 1 120 ? -6.460 -5.039 4.146 1.00 93.38 120 LEU A N 1
ATOM 926 C CA . LEU A 1 120 ? -7.002 -4.119 3.145 1.00 93.38 120 LEU A CA 1
ATOM 927 C C . LEU A 1 120 ? -7.687 -4.915 2.034 1.00 93.38 120 LEU A C 1
ATOM 929 O O . LEU A 1 120 ? -7.160 -5.058 0.929 1.00 93.38 120 LEU A O 1
ATOM 933 N N . GLY A 1 121 ? -8.861 -5.459 2.347 1.00 92.62 121 GLY A N 1
ATOM 934 C CA . GLY A 1 121 ? -9.696 -6.141 1.368 1.00 92.62 121 GLY A CA 1
ATOM 935 C C . GLY A 1 121 ? -10.388 -5.166 0.412 1.00 92.62 121 GLY A C 1
ATOM 936 O O . GLY A 1 121 ? -10.610 -3.996 0.730 1.00 92.62 121 GLY A O 1
ATOM 937 N N . THR A 1 122 ? -10.780 -5.674 -0.754 1.00 93.56 122 THR A N 1
ATOM 938 C CA . THR A 1 122 ? -11.478 -4.915 -1.808 1.00 93.56 122 THR A CA 1
ATOM 939 C C . THR A 1 122 ? -12.834 -4.381 -1.342 1.00 93.56 122 THR A C 1
ATOM 941 O O . THR A 1 122 ? -13.149 -3.206 -1.472 1.00 93.56 122 THR A O 1
ATOM 944 N N . THR A 1 123 ? -13.644 -5.221 -0.693 1.00 93.31 123 THR A N 1
ATOM 945 C CA . THR A 1 123 ? -14.974 -4.808 -0.206 1.00 93.31 123 THR A CA 1
ATOM 946 C C . THR A 1 123 ? -14.957 -4.306 1.238 1.00 93.31 123 THR A C 1
ATOM 948 O O . THR A 1 123 ? -15.677 -3.366 1.584 1.00 93.31 123 THR A O 1
ATOM 951 N N . TYR A 1 124 ? -14.161 -4.943 2.094 1.00 94.38 124 TYR A N 1
ATOM 952 C CA . TYR A 1 124 ? -14.090 -4.657 3.522 1.00 94.38 124 TYR A CA 1
ATOM 953 C C . TYR A 1 124 ? -12.647 -4.718 4.001 1.00 94.38 124 TYR A C 1
ATOM 955 O O . TYR A 1 124 ? -11.886 -5.587 3.588 1.00 94.38 124 TYR A O 1
ATOM 963 N N . SER A 1 125 ? -12.319 -3.825 4.925 1.00 94.94 125 SER A N 1
ATOM 964 C CA . SER A 1 125 ? -11.053 -3.779 5.642 1.00 94.94 125 SER A CA 1
ATOM 965 C C . SER A 1 125 ? -11.258 -4.124 7.118 1.00 94.94 125 SER A C 1
ATOM 967 O O . SER A 1 125 ? -12.344 -3.942 7.677 1.00 94.94 125 SER A O 1
ATOM 969 N N . CYS A 1 126 ? -10.207 -4.616 7.765 1.00 95.38 126 CYS A N 1
ATOM 970 C CA . CYS A 1 126 ? -10.212 -5.025 9.168 1.00 95.38 126 CYS A CA 1
ATOM 971 C C . CYS A 1 126 ? -8.919 -4.567 9.851 1.00 95.38 126 CYS A C 1
ATOM 973 O O . CYS A 1 126 ? -7.859 -4.513 9.226 1.00 95.38 126 CYS A O 1
ATOM 975 N N . VAL A 1 127 ? -8.998 -4.250 11.144 1.00 95.50 127 VAL A N 1
ATOM 976 C CA . VAL A 1 127 ? -7.836 -3.861 11.949 1.00 95.50 127 VAL A CA 1
ATOM 977 C C . VAL A 1 127 ? -7.792 -4.709 13.213 1.00 95.50 127 VAL A C 1
ATOM 979 O O . VAL A 1 127 ? -8.766 -4.785 13.961 1.00 95.50 127 VAL A O 1
ATOM 982 N N . GLY A 1 128 ? -6.651 -5.347 13.461 1.00 94.12 128 GLY A N 1
ATOM 983 C CA . GLY A 1 128 ? -6.395 -6.134 14.661 1.00 94.12 128 GLY A CA 1
ATOM 984 C C . GLY A 1 128 ? -5.188 -5.616 15.429 1.00 94.12 128 GLY A C 1
ATOM 985 O O . GLY A 1 128 ? -4.217 -5.160 14.835 1.00 94.12 128 GLY A O 1
ATOM 986 N N . VAL A 1 129 ? -5.219 -5.714 16.752 1.00 94.12 129 VAL A N 1
ATOM 987 C CA . VAL A 1 129 ? -4.094 -5.380 17.629 1.00 94.12 129 VAL A CA 1
ATOM 988 C C . VAL A 1 129 ? -3.634 -6.626 18.374 1.00 94.12 129 VAL A C 1
ATOM 990 O O . VAL A 1 129 ? -4.452 -7.426 18.831 1.00 94.12 129 VAL A O 1
ATOM 993 N N . PHE A 1 130 ? -2.320 -6.816 18.498 1.00 88.69 130 PHE A N 1
ATOM 994 C CA . PHE A 1 130 ? -1.776 -7.879 19.341 1.00 88.69 130 PHE A CA 1
ATOM 995 C C . PHE A 1 130 ? -1.544 -7.348 20.756 1.00 88.69 130 PHE A C 1
ATOM 997 O O . PHE A 1 130 ? -0.607 -6.585 21.004 1.00 88.69 130 PHE A O 1
ATOM 1004 N N . MET A 1 131 ? -2.404 -7.748 21.690 1.00 84.25 131 MET A N 1
ATOM 1005 C CA . MET A 1 131 ? -2.360 -7.334 23.093 1.00 84.25 131 MET A CA 1
ATOM 1006 C C . MET A 1 131 ? -2.623 -8.530 24.002 1.00 84.25 131 MET A C 1
ATOM 1008 O O . MET A 1 131 ? -3.392 -9.427 23.672 1.00 84.25 131 MET A O 1
ATOM 1012 N N . HIS A 1 132 ? -1.978 -8.557 25.170 1.00 83.75 132 HIS A N 1
ATOM 1013 C CA . HIS A 1 132 ? -2.186 -9.612 26.174 1.00 83.75 132 HIS A CA 1
ATOM 1014 C C . HIS A 1 132 ? -1.978 -11.048 25.642 1.00 83.75 132 HIS A C 1
ATOM 1016 O O . HIS A 1 132 ? -2.655 -11.978 26.069 1.00 83.75 132 HIS A O 1
ATOM 1022 N N . GLY A 1 133 ? -1.052 -11.235 24.694 1.00 83.75 133 GLY A N 1
ATOM 1023 C CA . GLY A 1 133 ? -0.731 -12.554 24.133 1.00 83.75 133 GLY A CA 1
ATOM 1024 C C . GLY A 1 133 ? -1.755 -13.102 23.132 1.00 83.75 133 GLY A C 1
ATOM 1025 O O . GLY A 1 133 ? -1.646 -14.261 22.742 1.00 83.75 133 GLY A O 1
ATO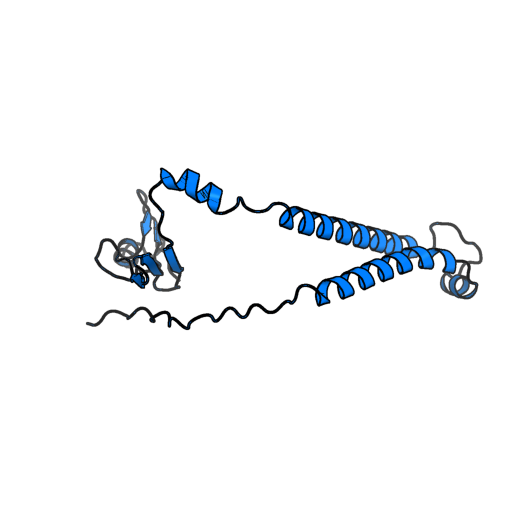M 1026 N N . LYS A 1 134 ? -2.728 -12.293 22.698 1.00 87.44 134 LYS A N 1
ATOM 1027 C CA . LYS A 1 134 ? -3.736 -12.662 21.695 1.00 87.44 134 LYS A CA 1
ATOM 1028 C C . LYS A 1 134 ? -3.982 -11.516 20.710 1.00 87.44 134 LYS A C 1
ATOM 1030 O O . LYS A 1 134 ? -3.633 -10.365 20.965 1.00 87.44 134 LYS A O 1
ATOM 1035 N N . VAL A 1 135 ? -4.596 -11.841 19.576 1.00 89.06 135 VAL A N 1
ATOM 1036 C CA . VAL A 1 135 ? -5.075 -10.846 18.608 1.00 89.06 135 VAL A CA 1
ATOM 1037 C C . VAL A 1 135 ? -6.494 -10.427 18.993 1.00 89.06 135 VAL A C 1
ATOM 1039 O O . VAL A 1 135 ? -7.362 -11.280 19.176 1.00 89.06 135 VAL A O 1
ATOM 1042 N N . GLU A 1 136 ? -6.738 -9.124 19.090 1.00 92.44 136 GLU A N 1
ATOM 1043 C CA . GLU A 1 136 ? -8.070 -8.539 19.262 1.00 92.44 136 GLU A CA 1
ATOM 1044 C C . GLU A 1 136 ? -8.433 -7.700 18.033 1.00 92.44 136 GLU A C 1
ATOM 1046 O O . GLU A 1 136 ? -7.635 -6.885 17.578 1.00 92.44 136 GLU A O 1
ATOM 1051 N N . ILE A 1 137 ? -9.633 -7.903 17.480 1.00 93.62 137 ILE A N 1
ATOM 1052 C CA . ILE A 1 137 ? -10.133 -7.115 16.344 1.00 93.62 137 ILE A CA 1
ATOM 1053 C C . ILE A 1 137 ? -10.796 -5.844 16.867 1.00 93.62 137 ILE A C 1
ATOM 1055 O O . ILE A 1 137 ? -11.706 -5.918 17.698 1.00 93.62 137 ILE A O 1
ATOM 1059 N N . ILE A 1 138 ? -10.345 -4.698 16.363 1.00 93.81 138 ILE A N 1
ATOM 1060 C CA . ILE A 1 138 ? -10.836 -3.377 16.745 1.00 93.81 138 ILE A CA 1
ATOM 1061 C C . ILE A 1 138 ? -12.164 -3.121 16.028 1.00 93.81 138 ILE A C 1
ATOM 1063 O O . ILE A 1 138 ? -12.282 -3.325 14.821 1.00 93.81 138 ILE A O 1
ATOM 1067 N N . ALA A 1 139 ? -13.172 -2.688 16.783 1.00 93.56 139 ALA A N 1
ATOM 1068 C CA . ALA A 1 139 ? -14.430 -2.223 16.215 1.00 93.56 139 ALA A CA 1
ATOM 1069 C C . ALA A 1 139 ? -14.308 -0.757 15.774 1.00 93.56 139 ALA A C 1
ATOM 1071 O O . ALA A 1 139 ? -13.617 0.028 16.424 1.00 93.56 139 ALA A O 1
ATOM 1072 N N . ASN A 1 140 ? -14.982 -0.393 14.686 1.00 91.88 140 ASN A N 1
ATOM 1073 C CA . ASN A 1 140 ? -15.120 0.996 14.268 1.00 91.88 140 ASN A CA 1
ATOM 1074 C C . ASN A 1 140 ? -16.074 1.773 15.197 1.00 91.88 140 ASN A C 1
ATOM 1076 O O . ASN A 1 140 ? -16.629 1.227 16.153 1.00 91.88 140 ASN A O 1
ATOM 1080 N N . ASP A 1 141 ? -16.257 3.059 14.916 1.00 91.50 141 ASP A N 1
ATOM 1081 C CA . ASP A 1 141 ? -17.147 3.969 15.647 1.00 91.50 141 ASP A CA 1
ATOM 1082 C C . ASP A 1 141 ? -18.618 3.512 15.683 1.00 91.50 141 ASP A C 1
ATOM 1084 O O . ASP A 1 141 ? -19.336 3.824 16.631 1.00 91.50 141 ASP A O 1
ATOM 1088 N N . GLN A 1 142 ? -19.051 2.714 14.704 1.00 88.56 142 GLN A N 1
ATOM 1089 C CA . GLN A 1 142 ? -20.380 2.094 14.652 1.00 88.56 142 GLN A CA 1
ATOM 1090 C C . GLN A 1 142 ? -20.460 0.733 15.364 1.00 88.56 142 GLN A C 1
ATOM 1092 O O . GLN A 1 142 ? -21.525 0.117 15.414 1.00 88.56 142 GLN A O 1
ATOM 1097 N N . GLY A 1 143 ? -19.350 0.237 15.916 1.00 91.38 143 GLY A N 1
ATOM 1098 C CA . GLY A 1 143 ? -19.272 -1.064 16.583 1.00 91.38 143 GLY A CA 1
ATOM 1099 C C . GLY A 1 143 ? -19.052 -2.256 15.642 1.00 91.38 143 GLY A C 1
ATOM 1100 O O . GLY A 1 143 ? -19.010 -3.400 16.103 1.00 91.38 143 GLY A O 1
ATOM 1101 N N . ASN A 1 144 ? -18.866 -2.026 14.340 1.00 91.31 144 ASN A N 1
ATOM 1102 C CA . ASN A 1 144 ? -18.573 -3.076 13.367 1.00 91.31 144 ASN A CA 1
ATOM 1103 C C . ASN A 1 144 ? -17.089 -3.460 13.413 1.00 91.31 144 ASN A C 1
ATOM 1105 O O . ASN A 1 144 ? -16.210 -2.609 13.478 1.00 91.31 144 ASN A O 1
ATOM 1109 N N . ARG A 1 145 ? -16.782 -4.759 13.322 1.00 93.12 145 ARG A N 1
ATOM 1110 C CA . ARG A 1 145 ? -15.394 -5.280 13.278 1.00 93.12 145 ARG A CA 1
ATOM 1111 C C . ARG A 1 145 ? -14.769 -5.281 11.880 1.00 93.12 145 ARG A C 1
ATOM 1113 O O . ARG A 1 145 ? -13.646 -5.738 11.700 1.00 93.12 145 ARG A O 1
ATOM 1120 N N . THR A 1 146 ? -15.518 -4.800 10.900 1.00 93.62 146 THR A N 1
ATOM 1121 C CA . THR A 1 146 ? -15.103 -4.625 9.511 1.00 93.62 146 THR A CA 1
ATOM 1122 C C . THR A 1 146 ? -15.595 -3.274 9.048 1.00 93.62 146 THR A C 1
ATOM 1124 O O . THR A 1 146 ? -16.763 -2.951 9.268 1.00 93.62 146 THR A O 1
ATOM 1127 N N . THR A 1 147 ? -14.750 -2.541 8.343 1.00 95.81 147 THR A N 1
ATOM 1128 C CA . THR A 1 147 ? -15.092 -1.244 7.765 1.00 95.81 147 THR A CA 1
ATOM 1129 C C . THR A 1 147 ? -15.199 -1.404 6.251 1.00 95.81 147 THR A C 1
ATOM 1131 O O . THR A 1 147 ? -14.285 -1.977 5.658 1.00 95.81 147 THR A O 1
ATOM 1134 N N . PRO A 1 148 ? -16.277 -0.944 5.592 1.00 95.94 148 PRO A N 1
ATOM 1135 C CA . PRO A 1 148 ? -16.347 -0.957 4.134 1.00 95.94 148 PRO A CA 1
ATOM 1136 C C . PRO A 1 148 ? -15.149 -0.234 3.508 1.00 95.94 148 PRO A C 1
ATOM 1138 O O . PRO A 1 148 ? -14.782 0.853 3.947 1.00 95.94 148 PRO A O 1
ATOM 1141 N N . SER A 1 149 ? -14.566 -0.791 2.452 1.00 96.19 149 SER A N 1
ATOM 1142 C CA . SER A 1 149 ? -13.461 -0.162 1.713 1.00 96.19 149 SER A CA 1
ATOM 1143 C C . SER A 1 149 ? -13.989 0.903 0.737 1.00 96.19 149 SER A C 1
ATOM 1145 O O . SER A 1 149 ? -13.844 0.798 -0.477 1.00 96.19 149 SER A O 1
ATOM 1147 N N . TYR A 1 150 ? -14.676 1.908 1.287 1.00 96.94 150 TYR A N 1
ATOM 1148 C CA . TYR A 1 150 ? -15.319 3.004 0.561 1.00 96.94 150 TYR A CA 1
ATOM 1149 C C . TYR A 1 150 ? -14.709 4.330 1.006 1.00 96.94 150 TYR A C 1
ATOM 1151 O O . TYR A 1 150 ? -14.538 4.577 2.203 1.00 96.94 150 TYR A O 1
ATOM 1159 N N . VAL A 1 151 ? -14.431 5.204 0.044 1.00 97.06 151 VAL A N 1
ATOM 1160 C CA . VAL A 1 151 ? -13.990 6.578 0.295 1.00 97.06 151 VAL A CA 1
ATOM 1161 C C . VAL A 1 151 ? -14.840 7.504 -0.549 1.00 97.06 151 VAL A C 1
ATOM 1163 O O . VAL A 1 151 ? -14.907 7.337 -1.763 1.00 97.06 151 VAL A O 1
ATOM 1166 N N . ALA A 1 152 ? -15.478 8.485 0.076 1.00 97.19 152 ALA A N 1
ATOM 1167 C CA . ALA A 1 152 ? -16.268 9.469 -0.637 1.00 97.19 152 ALA A CA 1
ATOM 1168 C C . ALA A 1 152 ? -15.780 10.887 -0.367 1.00 97.19 152 ALA A C 1
ATOM 1170 O O . ALA A 1 152 ? -15.376 11.229 0.746 1.00 97.19 152 ALA A O 1
ATOM 1171 N N . PHE A 1 153 ? -15.827 11.710 -1.404 1.00 97.69 153 PHE A N 1
ATOM 1172 C CA . PHE A 1 153 ? -15.400 13.098 -1.367 1.00 97.69 153 PHE A CA 1
ATOM 1173 C C . PHE A 1 153 ? -16.626 14.003 -1.410 1.00 97.69 153 PHE A C 1
ATOM 1175 O O . PHE A 1 153 ? -17.542 13.812 -2.214 1.00 97.69 153 PHE A O 1
ATOM 1182 N N . THR A 1 154 ? -16.638 14.975 -0.508 1.00 94.38 154 THR A N 1
ATOM 1183 C CA . THR A 1 154 ? -17.600 16.076 -0.476 1.00 94.38 154 THR A CA 1
ATOM 1184 C C . THR A 1 154 ? -16.827 17.389 -0.569 1.00 94.38 154 THR A C 1
ATOM 1186 O O . THR A 1 154 ? -15.597 17.390 -0.469 1.00 94.38 154 THR A O 1
ATOM 1189 N N . ASP A 1 155 ? -17.528 18.506 -0.733 1.00 94.00 155 ASP A N 1
ATOM 1190 C CA . ASP A 1 155 ? -16.883 19.821 -0.809 1.00 94.00 155 ASP A CA 1
ATOM 1191 C C . ASP A 1 155 ? -16.186 20.213 0.505 1.00 94.00 155 ASP A C 1
ATOM 1193 O O . ASP A 1 155 ? -15.227 20.983 0.501 1.00 94.00 155 ASP A O 1
ATOM 1197 N N . THR A 1 156 ? -16.654 19.676 1.637 1.00 94.44 156 THR A N 1
ATOM 1198 C CA . THR A 1 156 ? -16.179 20.039 2.979 1.00 94.44 156 THR A CA 1
ATOM 1199 C C . THR A 1 156 ? -15.241 19.008 3.589 1.00 94.44 156 THR A C 1
ATOM 1201 O O . THR A 1 156 ? -14.326 19.369 4.326 1.00 94.44 156 THR A O 1
ATOM 1204 N N . GLU A 1 157 ? -15.461 17.722 3.318 1.00 95.50 157 GLU A N 1
ATOM 1205 C CA . GLU A 1 157 ? -14.735 16.643 3.985 1.00 95.50 157 GLU A CA 1
ATOM 1206 C C . GLU A 1 157 ? -14.632 15.354 3.161 1.00 95.50 157 GLU A C 1
ATOM 1208 O O . GLU A 1 157 ? -15.258 15.170 2.112 1.00 95.50 157 GLU A O 1
ATOM 1213 N N . ARG A 1 158 ? -13.827 14.423 3.678 1.00 96.75 158 ARG A N 1
ATOM 1214 C CA . ARG A 1 158 ? -13.690 13.068 3.150 1.00 96.75 158 ARG A CA 1
ATOM 1215 C C . ARG A 1 158 ? -14.366 12.089 4.094 1.00 96.75 158 ARG A C 1
ATOM 1217 O O . ARG A 1 158 ? -13.926 11.919 5.227 1.00 96.75 158 ARG A O 1
ATOM 1224 N N . LEU A 1 159 ? -15.375 11.398 3.586 1.00 95.88 159 LEU A N 1
ATOM 1225 C CA . LEU A 1 159 ? -16.058 10.330 4.300 1.00 95.88 159 LEU A CA 1
ATOM 1226 C C . LEU A 1 159 ? -15.360 9.000 4.006 1.00 95.88 159 LEU A C 1
ATOM 1228 O O . LEU A 1 159 ? -14.928 8.747 2.879 1.00 95.88 159 LEU A O 1
ATOM 1232 N N . ILE A 1 160 ? -15.241 8.144 5.018 1.00 95.38 160 ILE A N 1
ATOM 1233 C CA . ILE A 1 160 ? -14.550 6.852 4.929 1.00 95.38 160 ILE A CA 1
ATOM 1234 C C . ILE A 1 160 ? -15.445 5.781 5.552 1.00 95.38 160 ILE A C 1
ATOM 1236 O O . ILE A 1 160 ? -16.125 6.031 6.546 1.00 95.38 160 ILE A O 1
ATOM 1240 N N . GLY A 1 161 ? -15.447 4.581 4.978 1.00 95.19 161 GLY A N 1
ATOM 1241 C CA . GLY A 1 161 ? -16.132 3.441 5.573 1.00 95.19 161 GLY A CA 1
ATOM 1242 C C . GLY A 1 161 ? -17.645 3.511 5.440 1.00 95.19 161 GLY A C 1
ATOM 1243 O O . GLY A 1 161 ? -18.179 3.782 4.363 1.00 95.19 161 GLY A O 1
ATOM 1244 N N . ASP A 1 162 ? -18.343 3.245 6.541 1.00 94.94 162 ASP A N 1
ATOM 1245 C CA . ASP A 1 162 ? -19.804 3.188 6.571 1.00 94.94 162 ASP A CA 1
ATOM 1246 C C . ASP A 1 162 ? -20.445 4.519 6.140 1.00 94.94 162 ASP A C 1
ATOM 1248 O O . ASP A 1 162 ? -21.412 4.517 5.380 1.00 94.94 162 ASP A O 1
ATOM 1252 N N . ALA A 1 163 ? -19.866 5.661 6.528 1.00 94.00 163 ALA A N 1
ATOM 1253 C CA . ALA A 1 163 ? -20.349 6.979 6.109 1.00 94.00 163 ALA A CA 1
ATOM 1254 C C . ALA A 1 163 ? -20.282 7.167 4.581 1.00 94.00 163 ALA A C 1
ATOM 1256 O O . ALA A 1 163 ? -21.249 7.613 3.965 1.00 94.00 163 ALA A O 1
ATOM 1257 N N . ALA A 1 164 ? -19.170 6.763 3.956 1.00 95.88 164 ALA A N 1
ATOM 1258 C CA . ALA A 1 164 ? -19.007 6.819 2.504 1.00 95.88 164 ALA A CA 1
ATOM 1259 C C . ALA A 1 164 ? -19.976 5.870 1.784 1.00 95.88 164 ALA A C 1
ATOM 1261 O O . ALA A 1 164 ? -20.602 6.245 0.793 1.00 95.88 164 ALA A O 1
ATOM 1262 N N . LYS A 1 165 ? -20.143 4.652 2.312 1.00 94.50 165 LYS A N 1
ATOM 1263 C CA . LYS A 1 165 ? -21.062 3.652 1.761 1.00 94.50 165 LYS A CA 1
ATOM 1264 C C . LYS A 1 165 ? -22.520 4.115 1.810 1.00 94.50 165 LYS A C 1
ATOM 1266 O O . LYS A 1 165 ? -23.250 3.902 0.848 1.00 94.50 165 LYS A O 1
ATOM 1271 N N . ASN A 1 166 ? -22.945 4.767 2.890 1.00 94.12 166 ASN A N 1
ATOM 1272 C CA . ASN A 1 166 ? -24.337 5.193 3.068 1.00 94.12 166 ASN A CA 1
ATOM 1273 C C . ASN A 1 166 ? -24.779 6.265 2.065 1.00 94.12 166 ASN A C 1
ATOM 1275 O O . ASN A 1 166 ? -25.947 6.302 1.684 1.00 94.12 166 ASN A O 1
ATOM 1279 N N . GLN A 1 167 ? -23.860 7.115 1.604 1.00 93.38 167 GLN A N 1
ATOM 1280 C CA . GLN A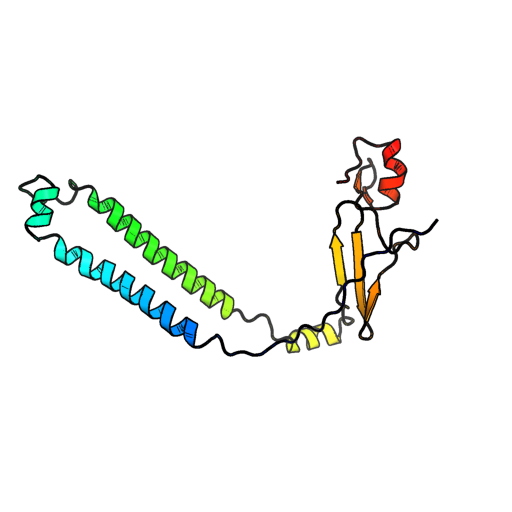 1 167 ? -24.190 8.176 0.653 1.00 93.38 167 GLN A CA 1
ATOM 1281 C C . GLN A 1 167 ? -23.966 7.802 -0.816 1.00 93.38 167 GLN A C 1
ATOM 1283 O O . GLN A 1 167 ? -24.262 8.620 -1.686 1.00 93.38 167 GLN A O 1
ATOM 1288 N N . VAL A 1 168 ? -23.463 6.598 -1.123 1.00 93.94 168 VAL A N 1
ATOM 1289 C CA . VAL A 1 168 ? -23.104 6.203 -2.500 1.00 93.94 168 VAL A CA 1
ATOM 1290 C C . VAL A 1 168 ? -24.272 6.359 -3.477 1.00 93.94 168 VAL A C 1
ATOM 1292 O O . VAL A 1 168 ? -24.067 6.726 -4.627 1.00 93.94 168 VAL A O 1
ATOM 1295 N N . ALA A 1 169 ? -25.508 6.150 -3.012 1.00 94.12 169 ALA A N 1
ATOM 1296 C CA . ALA A 1 169 ? -26.707 6.317 -3.827 1.00 94.12 169 ALA A CA 1
ATOM 1297 C C . ALA A 1 169 ? -26.976 7.784 -4.217 1.00 94.12 169 ALA A C 1
ATOM 1299 O O . ALA A 1 169 ? -27.532 8.037 -5.280 1.00 94.12 169 ALA A O 1
ATOM 1300 N N . MET A 1 170 ? -26.584 8.743 -3.373 1.00 94.69 170 MET A N 1
ATOM 1301 C CA . MET A 1 170 ? -26.787 10.181 -3.601 1.00 94.69 170 MET A CA 1
ATOM 1302 C C . MET A 1 170 ? -25.571 10.855 -4.243 1.00 94.69 170 MET A C 1
ATOM 1304 O O . MET A 1 170 ? -25.718 11.843 -4.953 1.00 94.69 170 MET A O 1
ATOM 1308 N N . ASN A 1 171 ? -24.372 10.321 -4.008 1.00 94.62 171 ASN A N 1
ATOM 1309 C CA . ASN A 1 171 ? -23.111 10.863 -4.502 1.00 94.62 171 ASN A CA 1
ATOM 1310 C C . ASN A 1 171 ? -22.244 9.771 -5.168 1.00 94.62 171 ASN A C 1
ATOM 1312 O O . ASN A 1 171 ? -21.122 9.510 -4.721 1.00 94.62 171 ASN A O 1
ATOM 1316 N N . PRO A 1 172 ? -22.745 9.092 -6.219 1.00 94.75 172 PRO A N 1
ATOM 1317 C CA . PRO A 1 172 ? -22.056 7.945 -6.811 1.00 94.75 172 PRO A CA 1
ATOM 1318 C C . PRO A 1 172 ? -20.759 8.345 -7.518 1.00 94.75 172 PRO A C 1
ATOM 1320 O O . PRO A 1 172 ? -19.770 7.627 -7.438 1.00 94.75 172 PRO A O 1
ATOM 1323 N N . HIS A 1 173 ? -20.738 9.508 -8.177 1.00 96.19 173 HIS A N 1
ATOM 1324 C CA . HIS A 1 173 ? -19.581 9.963 -8.953 1.00 96.19 173 HIS A CA 1
ATOM 1325 C C . HIS A 1 173 ? -18.370 10.328 -8.090 1.00 96.19 173 HIS A C 1
ATOM 1327 O O . HIS A 1 173 ? -17.242 10.169 -8.545 1.00 96.19 173 HIS A O 1
ATOM 1333 N N . ASN A 1 174 ? -18.591 10.777 -6.850 1.00 96.94 174 ASN A N 1
ATOM 1334 C CA . ASN A 1 174 ? -17.512 11.145 -5.932 1.00 96.94 174 ASN A CA 1
ATOM 1335 C C . ASN A 1 174 ? -17.284 10.092 -4.837 1.00 96.94 174 ASN A C 1
A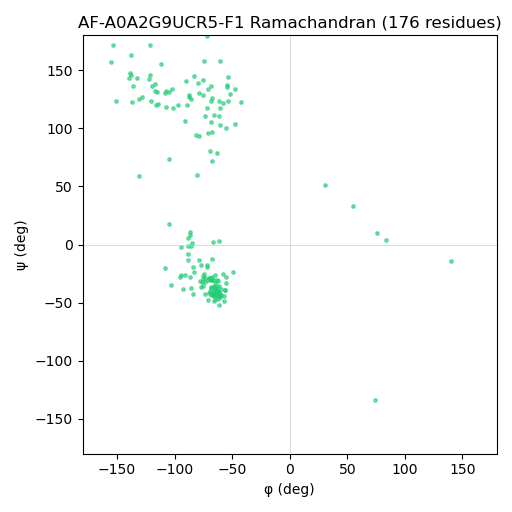TOM 1337 O O . ASN A 1 174 ? -16.663 10.392 -3.817 1.00 96.94 174 ASN A O 1
ATOM 1341 N N . THR A 1 175 ? -17.781 8.865 -5.027 1.00 96.94 175 THR A N 1
ATOM 1342 C CA . THR A 1 175 ? -17.572 7.743 -4.104 1.00 96.94 175 THR A CA 1
ATOM 1343 C C . THR A 1 175 ? -16.782 6.635 -4.798 1.00 96.94 175 THR A C 1
ATOM 1345 O O . THR A 1 175 ? -17.223 6.079 -5.797 1.00 96.94 175 THR A O 1
ATOM 1348 N N . VAL A 1 176 ? -15.613 6.300 -4.251 1.00 96.06 176 VAL A N 1
ATOM 1349 C CA . VAL A 1 176 ? -14.678 5.295 -4.776 1.00 96.06 176 VAL A CA 1
ATOM 1350 C C . VAL A 1 176 ? -14.753 4.021 -3.933 1.00 96.06 176 VAL A C 1
ATOM 1352 O O . VAL A 1 176 ? -14.688 4.080 -2.703 1.00 96.06 176 VAL A O 1
ATOM 1355 N N . PHE A 1 177 ? -14.875 2.875 -4.602 1.00 92.94 177 PHE A N 1
ATOM 1356 C CA . PHE A 1 177 ? -14.877 1.524 -4.030 1.00 92.94 177 PHE A CA 1
ATOM 1357 C C . PHE A 1 177 ? -14.430 0.510 -5.103 1.00 92.94 177 PHE A C 1
ATOM 1359 O O . PHE A 1 177 ? -14.552 0.807 -6.294 1.00 92.94 177 PHE A O 1
ATOM 1366 N N . GLY A 1 178 ? -13.912 -0.663 -4.711 1.00 76.56 178 GLY A N 1
ATOM 1367 C CA . GLY A 1 178 ? -13.442 -1.693 -5.653 1.00 76.56 178 GLY A CA 1
ATOM 1368 C C . GLY A 1 178 ? -13.016 -2.993 -4.995 1.00 76.56 178 GLY A C 1
ATOM 1369 O O . GLY A 1 178 ? -12.089 -2.938 -4.162 1.00 76.56 178 GLY A O 1
#

Solvent-accessible surface area (backbone atoms only — not comparable to full-atom values): 10990 Å² total; per-residue (Å²): 135,86,74,87,75,76,80,76,80,78,83,69,83,80,80,81,78,90,69,89,71,71,64,70,61,55,59,67,52,54,58,54,54,54,52,52,54,48,49,67,66,54,57,68,76,55,66,81,39,71,75,54,44,61,75,65,76,49,102,64,92,57,97,81,76,63,79,62,60,57,62,52,53,50,52,51,51,54,53,51,50,54,53,50,53,49,51,50,54,49,52,54,66,69,57,60,72,78,59,70,70,61,53,48,63,61,39,70,78,39,79,79,78,69,57,71,49,76,48,85,43,47,66,42,24,37,42,34,35,55,53,96,94,41,79,46,73,48,54,49,99,88,65,39,60,56,40,42,40,25,42,18,61,57,100,88,50,76,38,56,18,62,64,18,55,72,42,32,88,82,41,50,90,47,37,49,67,94

Organism: Teladorsagia circumcincta (NCBI:txid45464)

pLDDT: mean 71.62, std 20.56, range [34.69, 97.69]